Protein AF-A0AAV2SS20-F1 (afdb_monomer_lite)

Organism: Meganyctiphanes norvegica (NCBI:txid48144)

Secondary structure (DSSP, 8-state):
----EESSTT--SHHHHHHHHHHHHHTGGGSEEEE-TT----TTSSS-GGGSPPPGGGEEEEEEEEEEE-TTSEEEEEEEEEEEETTEEEEEEEEEEEETT-SSS--EEEEEEEES-HHHHHHH--S-HHHHHHHHHHHHHTT---STTTHHHHHHH--STT-HHHHHHHHHHHHHHHTHHHHHHHGGGS--

Sequence (192 aa):
YLDFKSYVPGYPDQDALREQLQVPLDYQDNFGKLASPCDTTYSQTDNGLADIPIDINSIDRVYHMNRYEDNNYNINVESCFRQDIGDQKVFCEMIASYNENDEDEFEGDGMIYKTKYPTFFLNNSSSTEEKKEEMRSALTNDGYRVGPEETHEYMEGNTSYGNNVQHLQFLTHNAIYNYKHELNSSMNMLPG

pLDDT: mean 78.8, std 17.94, range [38.19, 97.75]

Foldseek 3Di:
DQQADEPDPQDHDLVSVCVVCVVVLVVVQQEAFAEQLLQPDPPPDPDGPRPDGDDSVQWRYWQDWDWDADPVQKIWIWTWTWGDDPPAIKIKTKIKIFHPPDPPDTPMYIYIYIYSALQCSLLPGPDDPVSSVSSCVVCVVVVDHHDLPVLPVVVPPQPDPVCVVSNCSVVVVSVCSVCVVVVVVCVVVDDD

Radius of gyration: 17.91 Å; chains: 1; bounding box: 43×43×48 Å

Structure (mmCIF, N/CA/C/O backbone):
data_AF-A0AAV2SS20-F1
#
_entry.id   AF-A0AAV2SS20-F1
#
loop_
_atom_site.group_PDB
_atom_site.id
_atom_site.type_symbol
_atom_site.label_atom_id
_atom_site.label_alt_id
_atom_site.label_comp_id
_atom_site.label_asym_id
_atom_site.label_entity_id
_atom_site.label_seq_id
_atom_site.pdbx_PDB_ins_code
_atom_site.Cartn_x
_atom_site.Cartn_y
_atom_site.Cartn_z
_atom_site.occupancy
_atom_site.B_iso_or_equiv
_atom_site.auth_seq_id
_atom_site.auth_comp_id
_atom_site.auth_asym_id
_atom_site.auth_atom_id
_atom_site.pdbx_PDB_model_num
ATOM 1 N N . TYR A 1 1 ? -16.763 12.994 -7.387 1.00 60.69 1 TYR A N 1
ATOM 2 C CA . TYR A 1 1 ? -15.322 13.195 -7.604 1.00 60.69 1 TYR A CA 1
ATOM 3 C C . TYR A 1 1 ? -14.613 12.661 -6.389 1.00 60.69 1 TYR A C 1
ATOM 5 O O . TYR A 1 1 ? -15.001 13.037 -5.289 1.00 60.69 1 TYR A O 1
ATOM 13 N N . LEU A 1 2 ? -13.674 11.741 -6.595 1.00 84.12 2 LEU A N 1
ATOM 14 C CA . LEU A 1 2 ? -12.811 11.269 -5.524 1.00 84.12 2 LEU A CA 1
ATOM 15 C C . LEU A 1 2 ? -11.906 12.431 -5.104 1.00 84.12 2 LEU A C 1
ATOM 17 O O . LEU A 1 2 ? -11.304 13.080 -5.958 1.00 84.12 2 LEU A O 1
ATOM 21 N N . ASP A 1 3 ? -11.863 12.733 -3.813 1.00 92.25 3 ASP A N 1
ATOM 22 C CA . ASP A 1 3 ? -10.899 13.685 -3.267 1.00 92.25 3 ASP A CA 1
ATOM 23 C C . ASP A 1 3 ? -9.552 12.968 -3.183 1.00 92.25 3 ASP A C 1
ATOM 25 O O . ASP A 1 3 ? -9.339 12.218 -2.239 1.00 92.25 3 ASP A O 1
ATOM 29 N N . PHE A 1 4 ? -8.686 13.118 -4.187 1.00 95.62 4 PHE A N 1
ATOM 30 C CA . PHE A 1 4 ? -7.371 12.474 -4.221 1.00 95.62 4 PHE A CA 1
ATOM 31 C C . PHE A 1 4 ? -6.299 13.342 -3.550 1.00 95.62 4 PHE A C 1
ATOM 33 O O . PHE A 1 4 ? -6.226 14.548 -3.791 1.00 95.62 4 PHE A O 1
ATOM 40 N N . LYS A 1 5 ? -5.418 12.728 -2.752 1.00 96.44 5 LYS A N 1
ATOM 41 C CA . LYS A 1 5 ? -4.255 13.402 -2.159 1.00 96.44 5 LYS A CA 1
ATOM 42 C C . LYS A 1 5 ? -3.086 12.441 -1.962 1.00 96.44 5 LYS A C 1
ATOM 44 O O . LYS A 1 5 ? -3.188 11.477 -1.209 1.00 96.44 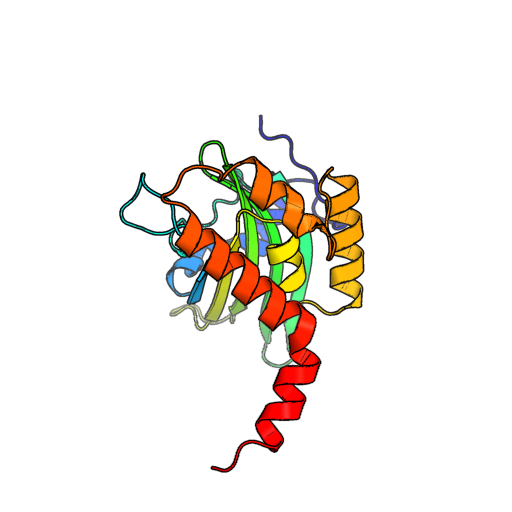5 LYS A O 1
ATOM 49 N N . SER A 1 6 ? -1.938 12.761 -2.546 1.00 96.81 6 SER A N 1
ATOM 50 C CA . SER A 1 6 ? -0.686 12.054 -2.271 1.00 96.81 6 SER A CA 1
ATOM 51 C C . SER A 1 6 ? 0.159 12.787 -1.230 1.00 96.81 6 SER A C 1
ATOM 53 O O . SER A 1 6 ? 0.303 14.010 -1.277 1.00 96.81 6 SER A O 1
ATOM 55 N N . TYR A 1 7 ? 0.748 12.027 -0.309 1.00 96.56 7 TYR A N 1
ATOM 56 C CA . TYR A 1 7 ? 1.809 12.481 0.593 1.00 96.56 7 TYR A CA 1
ATOM 57 C C . TYR A 1 7 ? 3.209 12.161 0.048 1.00 96.56 7 TYR A C 1
ATOM 59 O O . TYR A 1 7 ? 4.207 12.552 0.650 1.00 96.56 7 TYR A O 1
ATOM 67 N N . VAL A 1 8 ? 3.281 11.489 -1.104 1.00 94.94 8 VAL A N 1
ATOM 68 C CA . VAL A 1 8 ? 4.521 11.124 -1.788 1.00 94.94 8 VAL A CA 1
ATOM 69 C C . VAL A 1 8 ? 4.752 12.066 -2.978 1.00 94.94 8 VAL A C 1
ATOM 71 O O . VAL A 1 8 ? 3.874 12.183 -3.844 1.00 94.94 8 VAL A O 1
ATOM 74 N N . PRO A 1 9 ? 5.915 12.739 -3.062 1.00 91.94 9 PRO A N 1
ATOM 75 C CA . PRO A 1 9 ? 6.262 13.567 -4.215 1.00 91.94 9 PRO A CA 1
ATOM 76 C C . PRO A 1 9 ? 6.234 12.773 -5.528 1.00 91.94 9 PRO A C 1
ATOM 78 O O . PRO A 1 9 ? 6.642 11.617 -5.561 1.00 91.94 9 PRO A O 1
ATOM 81 N N . GLY A 1 10 ? 5.790 13.407 -6.617 1.00 91.38 10 GLY A N 1
ATOM 82 C CA . GLY A 1 10 ? 5.755 12.792 -7.954 1.00 91.38 10 GLY A CA 1
ATOM 83 C C . GLY A 1 10 ? 4.436 12.111 -8.333 1.00 91.38 10 GLY A C 1
ATOM 84 O O . GLY A 1 10 ? 4.285 11.724 -9.483 1.00 91.38 10 GLY A O 1
ATO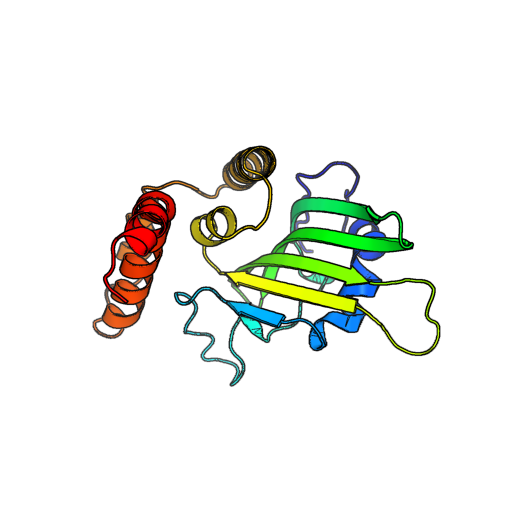M 85 N N . TYR A 1 11 ? 3.463 12.044 -7.418 1.00 93.75 11 TYR A N 1
ATOM 86 C CA . TYR A 1 11 ? 2.157 11.407 -7.644 1.00 93.75 11 TYR A CA 1
ATOM 87 C C . TYR A 1 11 ? 1.003 12.401 -7.437 1.00 93.75 11 TYR A C 1
ATOM 89 O O . TYR A 1 11 ? 0.300 12.320 -6.430 1.00 93.75 11 TYR A O 1
ATOM 97 N N . PRO A 1 12 ? 0.831 13.408 -8.312 1.00 93.62 12 PRO A N 1
ATOM 98 C CA . PRO A 1 12 ? -0.173 14.457 -8.119 1.00 93.62 12 PRO A CA 1
ATOM 99 C C . PRO A 1 12 ? -1.618 13.975 -8.315 1.00 93.62 12 PRO A C 1
ATOM 101 O O . PRO A 1 12 ? -2.537 14.602 -7.789 1.00 93.62 12 PRO A O 1
ATOM 104 N N . ASP A 1 13 ? -1.818 12.879 -9.045 1.00 94.31 13 ASP A N 1
ATOM 105 C CA . ASP A 1 13 ? -3.124 12.355 -9.432 1.00 94.31 13 ASP A CA 1
ATOM 106 C C . ASP A 1 13 ? -3.084 10.832 -9.673 1.00 94.31 13 ASP A C 1
ATOM 108 O O . ASP A 1 13 ? -2.056 10.167 -9.516 1.00 94.31 13 ASP A O 1
ATOM 112 N N . GLN A 1 14 ? -4.244 10.275 -10.029 1.00 92.25 14 GLN A N 1
ATOM 113 C CA . GLN A 1 14 ? -4.422 8.850 -10.308 1.00 92.25 14 GLN A CA 1
ATOM 114 C C . GLN A 1 14 ? -3.760 8.406 -11.616 1.00 92.25 14 GLN A C 1
ATOM 116 O O . GLN A 1 14 ? -3.442 7.226 -11.753 1.00 92.25 14 GLN A O 1
ATOM 121 N N . ASP A 1 15 ? -3.534 9.316 -12.565 1.00 94.12 15 ASP A N 1
ATOM 122 C CA . ASP A 1 15 ? -2.880 8.981 -13.830 1.00 94.12 15 ASP A CA 1
ATOM 123 C C . ASP A 1 15 ? -1.387 8.728 -13.592 1.00 94.12 15 ASP A C 1
ATOM 125 O O . ASP A 1 15 ? -0.871 7.698 -14.024 1.00 94.12 15 ASP A O 1
ATOM 129 N N . ALA A 1 16 ? -0.732 9.568 -12.783 1.00 94.06 16 ALA A N 1
ATOM 130 C CA . ALA A 1 16 ? 0.647 9.346 -12.345 1.00 94.06 16 ALA A CA 1
ATOM 131 C C . ALA A 1 16 ? 0.814 8.042 -11.543 1.00 94.06 16 ALA A C 1
ATOM 133 O O . ALA A 1 16 ? 1.832 7.360 -11.657 1.00 94.06 16 ALA A O 1
ATOM 134 N N . LEU A 1 17 ? -0.188 7.658 -10.741 1.00 93.88 17 LEU A N 1
ATOM 135 C CA . LEU A 1 17 ? -0.186 6.344 -10.090 1.00 93.88 17 LEU A CA 1
ATOM 136 C C . LEU A 1 17 ? -0.321 5.208 -11.096 1.00 93.88 17 LEU A C 1
ATOM 138 O O . LEU A 1 17 ? 0.339 4.181 -10.939 1.00 93.88 17 LEU A O 1
ATOM 142 N N . ARG A 1 18 ? -1.166 5.382 -12.118 1.00 94.19 18 ARG A N 1
ATOM 143 C CA . ARG A 1 18 ? -1.410 4.355 -13.134 1.00 94.19 18 ARG A CA 1
ATOM 144 C C . ARG A 1 18 ? -0.133 4.014 -13.872 1.00 94.19 18 ARG A C 1
ATOM 146 O O . ARG A 1 18 ? 0.174 2.840 -14.016 1.00 94.19 18 ARG A O 1
ATOM 153 N N . GLU A 1 19 ? 0.655 5.016 -14.231 1.00 92.06 19 GLU A N 1
ATOM 154 C CA . GLU A 1 19 ? 1.951 4.806 -14.880 1.00 92.06 19 GLU A CA 1
ATOM 155 C C . GLU A 1 19 ? 2.905 3.916 -14.069 1.00 92.06 19 GLU A C 1
ATOM 157 O O . GLU A 1 19 ? 3.704 3.198 -14.661 1.00 92.06 19 GLU A O 1
ATOM 162 N N . GLN A 1 20 ? 2.824 3.928 -12.733 1.00 90.31 20 GLN A N 1
ATOM 163 C CA . GLN A 1 20 ? 3.719 3.134 -11.881 1.00 90.31 20 GLN A CA 1
ATOM 164 C C . GLN A 1 20 ? 3.129 1.793 -11.440 1.00 90.31 20 GLN A C 1
ATOM 166 O O . GLN A 1 20 ? 3.877 0.844 -11.205 1.00 90.31 20 GLN A O 1
ATOM 171 N N . LEU A 1 21 ? 1.805 1.716 -11.289 1.00 92.50 21 LEU A N 1
ATOM 172 C CA . LEU A 1 21 ? 1.128 0.561 -10.704 1.00 92.50 21 LEU A CA 1
ATOM 173 C C . LEU A 1 21 ? 0.362 -0.298 -11.712 1.00 92.50 21 LEU A C 1
ATOM 175 O O . LEU A 1 21 ? -0.053 -1.385 -11.332 1.00 92.50 21 LEU A O 1
ATOM 179 N N . GLN A 1 22 ? 0.149 0.140 -12.958 1.00 91.94 22 GLN A N 1
ATOM 180 C CA . GLN A 1 22 ? -0.725 -0.594 -13.884 1.00 91.94 22 GLN A CA 1
ATOM 181 C C . GLN A 1 22 ? -0.275 -2.044 -14.071 1.00 91.94 22 GLN A C 1
ATOM 183 O O . GLN A 1 22 ? -1.077 -2.946 -13.868 1.00 91.94 22 GLN A O 1
ATOM 188 N N . VAL A 1 23 ? 1.011 -2.265 -14.358 1.00 89.94 23 VAL A N 1
ATOM 189 C CA . VAL A 1 23 ? 1.555 -3.613 -14.573 1.00 89.94 23 VAL A CA 1
ATOM 190 C C . VAL A 1 23 ? 1.345 -4.518 -13.351 1.00 89.94 23 VAL A C 1
ATOM 192 O O . VAL A 1 23 ? 0.674 -5.535 -13.499 1.00 89.94 23 VAL A O 1
ATOM 195 N N . PRO A 1 24 ? 1.811 -4.191 -12.127 1.00 91.38 24 PRO A N 1
ATOM 196 C CA . PRO A 1 24 ? 1.564 -5.067 -10.981 1.00 91.38 24 PRO A CA 1
ATOM 197 C C . PRO A 1 24 ? 0.070 -5.217 -10.649 1.00 91.38 24 PRO A C 1
ATOM 199 O O . PRO A 1 24 ? -0.339 -6.266 -10.158 1.00 91.38 24 PRO A O 1
ATOM 202 N N . LEU A 1 25 ? -0.768 -4.214 -10.939 1.00 92.69 25 LEU A N 1
ATOM 203 C CA . LEU A 1 25 ? -2.218 -4.316 -10.754 1.00 92.69 25 LEU A CA 1
ATOM 204 C C . LEU A 1 25 ? -2.897 -5.237 -11.774 1.00 92.69 25 LEU A C 1
ATOM 206 O O . LEU A 1 25 ? -3.893 -5.866 -11.418 1.00 92.69 25 LEU A O 1
ATOM 210 N N . ASP A 1 26 ? -2.373 -5.355 -12.994 1.00 90.81 26 ASP A N 1
ATOM 211 C CA . ASP A 1 26 ? -2.882 -6.286 -14.009 1.00 90.81 26 ASP A CA 1
ATOM 212 C C . ASP A 1 26 ? -2.663 -7.752 -13.595 1.00 90.81 26 ASP A C 1
ATOM 214 O O . ASP A 1 26 ? -3.453 -8.624 -13.954 1.00 90.81 26 ASP A O 1
ATOM 218 N N . TYR A 1 27 ? -1.641 -8.013 -12.772 1.00 89.75 27 TYR A N 1
ATOM 219 C CA . TYR A 1 27 ? -1.283 -9.349 -12.280 1.00 89.75 27 TYR A CA 1
ATOM 220 C C . TYR A 1 27 ? -1.598 -9.580 -10.800 1.00 89.75 27 TYR A C 1
ATOM 222 O O . TYR A 1 27 ? -1.226 -10.613 -10.241 1.00 89.75 27 TYR A O 1
ATOM 230 N N . GLN A 1 28 ? -2.333 -8.668 -10.161 1.00 92.00 28 GLN A N 1
ATOM 231 C CA . GLN A 1 28 ? -2.637 -8.733 -8.728 1.00 92.00 28 GLN A CA 1
ATOM 232 C C . GLN A 1 28 ? -3.348 -10.024 -8.291 1.00 92.00 28 GLN A C 1
ATOM 234 O O . GLN A 1 28 ? -3.314 -10.393 -7.116 1.00 92.00 28 GLN A O 1
ATOM 239 N N . ASP A 1 29 ? -4.003 -10.720 -9.222 1.00 90.19 29 ASP A N 1
ATOM 240 C CA . ASP A 1 29 ? -4.657 -11.998 -8.950 1.00 90.19 29 ASP A CA 1
ATOM 241 C C . ASP A 1 29 ? -3.686 -13.146 -8.684 1.00 90.19 29 ASP A C 1
ATOM 243 O O . ASP A 1 29 ? -4.067 -14.109 -8.017 1.00 90.19 29 ASP A O 1
ATOM 247 N N . ASN A 1 30 ? -2.430 -12.999 -9.106 1.00 89.12 30 ASN A N 1
ATOM 248 C CA . ASN A 1 30 ? -1.355 -13.951 -8.851 1.00 89.12 30 ASN A CA 1
ATOM 249 C C . ASN A 1 30 ? -0.644 -13.701 -7.511 1.00 89.12 30 ASN A C 1
ATOM 251 O O . ASN A 1 30 ? 0.150 -14.531 -7.072 1.00 89.12 30 ASN A O 1
ATOM 255 N N . PHE A 1 31 ? -0.907 -12.569 -6.851 1.00 90.69 31 PHE A N 1
ATOM 256 C CA . PHE A 1 31 ? -0.240 -12.208 -5.601 1.00 90.69 31 PHE A CA 1
ATOM 257 C C . PHE A 1 31 ? -0.835 -12.938 -4.397 1.00 90.69 31 PHE A C 1
ATOM 259 O O . PHE A 1 31 ? -2.029 -13.245 -4.339 1.00 90.69 31 PHE A O 1
ATOM 266 N N . GLY A 1 32 ? 0.004 -13.160 -3.382 1.00 90.50 32 GLY A N 1
ATOM 267 C CA . GLY A 1 32 ? -0.469 -13.538 -2.058 1.00 90.50 32 GLY A CA 1
ATOM 268 C C . GLY A 1 32 ? -1.375 -12.440 -1.499 1.00 90.50 32 GLY A C 1
ATOM 269 O O . GLY A 1 32 ? -1.057 -11.257 -1.595 1.00 90.50 32 GLY A O 1
ATOM 270 N N . LYS A 1 33 ? -2.517 -12.819 -0.924 1.00 90.69 33 LYS A N 1
ATOM 271 C CA . LYS A 1 33 ? -3.512 -11.876 -0.400 1.00 90.69 33 LYS A CA 1
ATOM 272 C C . LYS A 1 33 ? -3.726 -12.129 1.083 1.00 90.69 33 LYS A C 1
ATOM 274 O O . LYS A 1 33 ? -4.053 -13.239 1.501 1.00 90.69 33 LYS A O 1
ATOM 279 N N . LEU A 1 34 ? -3.536 -11.088 1.884 1.00 87.19 34 LEU A N 1
ATOM 280 C CA . LEU A 1 34 ? -3.718 -11.109 3.328 1.00 87.19 34 LEU A CA 1
ATOM 281 C C . LEU A 1 34 ? -4.619 -9.953 3.755 1.00 87.19 34 LEU A C 1
ATOM 283 O O . LEU A 1 34 ? -4.581 -8.854 3.203 1.00 87.19 34 LEU A O 1
ATOM 287 N N . ALA A 1 35 ? -5.411 -10.192 4.793 1.00 85.06 35 ALA A N 1
ATOM 288 C CA . ALA A 1 35 ? -6.122 -9.141 5.500 1.00 85.06 35 ALA A CA 1
ATOM 289 C C . ALA A 1 35 ? -5.790 -9.201 6.986 1.00 85.06 35 ALA A C 1
ATOM 291 O O . ALA A 1 35 ? -5.399 -10.253 7.503 1.00 85.06 35 ALA A O 1
ATOM 292 N N . SER A 1 36 ? -5.969 -8.079 7.682 1.00 74.31 36 SER A N 1
ATOM 293 C CA . SER A 1 36 ? -5.887 -8.083 9.139 1.00 74.31 36 SER A CA 1
ATOM 294 C C . SER A 1 36 ? -6.849 -9.135 9.706 1.00 74.31 36 SER A C 1
ATOM 296 O O . SER A 1 36 ? -8.014 -9.193 9.308 1.00 74.31 36 SER A O 1
ATOM 298 N N . PRO A 1 37 ? -6.429 -9.931 10.699 1.00 64.12 37 PRO A N 1
ATOM 299 C CA . PRO A 1 37 ? -7.303 -10.896 11.365 1.00 64.12 37 PRO A CA 1
ATOM 300 C C . PRO A 1 37 ? -8.427 -10.224 12.162 1.00 64.12 37 PRO A C 1
ATOM 302 O O . PRO A 1 37 ? -9.317 -10.905 12.662 1.00 64.12 37 PRO A O 1
ATOM 305 N N . CYS A 1 38 ? -8.400 -8.895 12.286 1.00 64.06 38 CYS A N 1
ATOM 306 C CA . CYS A 1 38 ? -9.488 -8.110 12.859 1.00 64.06 38 CYS A CA 1
ATOM 307 C C . CYS A 1 38 ? -10.584 -7.793 11.825 1.00 64.06 38 CYS A C 1
ATOM 309 O O . CYS A 1 38 ? -11.701 -7.459 12.210 1.00 64.06 38 CYS A O 1
ATOM 311 N N . ASP A 1 39 ? -10.298 -7.945 10.527 1.00 68.06 39 ASP A N 1
ATOM 312 C CA . ASP A 1 39 ? -11.199 -7.666 9.405 1.00 68.06 39 ASP A CA 1
ATOM 313 C C . ASP A 1 39 ? -11.990 -8.915 8.974 1.00 68.06 39 ASP A C 1
ATOM 315 O O . ASP A 1 39 ? -12.066 -9.273 7.801 1.00 68.06 39 ASP A O 1
ATOM 319 N N . THR A 1 40 ? -12.617 -9.594 9.940 1.00 55.06 40 THR A N 1
ATOM 320 C CA . THR A 1 40 ? -13.350 -10.861 9.717 1.00 55.06 40 THR A CA 1
ATOM 321 C C . THR A 1 40 ? -14.763 -10.685 9.149 1.00 55.06 40 THR A C 1
ATOM 323 O O . THR A 1 40 ? -15.467 -11.667 8.926 1.00 55.06 40 THR A O 1
ATOM 326 N N . THR A 1 41 ? -15.200 -9.451 8.894 1.00 52.09 41 THR A N 1
ATOM 327 C CA . THR A 1 41 ? -16.552 -9.131 8.416 1.00 52.09 41 THR A CA 1
ATOM 328 C C . THR A 1 41 ? -16.509 -8.262 7.159 1.00 52.09 41 THR A C 1
ATOM 330 O O . THR A 1 41 ? -16.703 -7.045 7.189 1.00 52.09 41 THR A O 1
ATOM 333 N N . TYR A 1 42 ? -16.296 -8.908 6.016 1.00 48.03 42 TYR A N 1
ATOM 334 C CA . TYR A 1 42 ? -16.968 -8.509 4.781 1.00 48.03 42 TYR A CA 1
ATOM 335 C C . TYR A 1 42 ? -18.148 -9.467 4.605 1.00 48.03 42 TYR A C 1
ATOM 337 O O . TYR A 1 42 ? -18.018 -10.546 4.054 1.00 48.03 42 TYR A O 1
ATOM 345 N N . SER A 1 43 ? -19.301 -9.124 5.184 1.00 45.12 43 SER A N 1
ATOM 346 C CA . SER A 1 43 ? -20.503 -9.972 5.165 1.00 45.12 43 SER A CA 1
ATOM 347 C C . SER A 1 43 ? -21.349 -9.813 3.894 1.00 45.12 43 SER A C 1
ATOM 349 O O . SER A 1 43 ? -22.466 -10.322 3.843 1.00 45.12 43 SER A O 1
ATOM 351 N N . GLN A 1 44 ? -20.860 -9.076 2.890 1.00 39.38 44 GLN A N 1
ATOM 352 C CA . GLN A 1 44 ? -21.602 -8.781 1.656 1.00 39.38 44 GLN A CA 1
ATOM 353 C C . GLN A 1 44 ? -21.045 -9.482 0.410 1.00 39.38 44 GLN A C 1
ATOM 355 O O . GLN A 1 44 ? -21.692 -9.460 -0.633 1.00 39.38 44 GLN A O 1
ATOM 360 N N . THR A 1 45 ? -19.899 -10.153 0.521 1.00 43.81 45 THR A N 1
ATOM 361 C CA . THR A 1 45 ? -19.317 -10.997 -0.525 1.00 43.81 45 THR A CA 1
ATOM 362 C C . THR A 1 45 ? -18.769 -12.253 0.138 1.00 43.81 45 THR A C 1
ATOM 364 O O . THR A 1 45 ? -18.148 -12.150 1.189 1.00 43.81 45 THR A O 1
ATOM 367 N N . ASP A 1 46 ? -18.959 -13.431 -0.462 1.00 46.66 46 ASP A N 1
ATOM 368 C CA . ASP A 1 46 ? -18.362 -14.694 0.024 1.00 46.66 46 ASP A CA 1
ATOM 369 C C . ASP A 1 46 ? -16.814 -14.658 0.056 1.00 46.66 46 ASP A C 1
ATOM 371 O O . ASP A 1 46 ? -16.171 -15.541 0.620 1.00 46.66 46 ASP A O 1
ATOM 375 N N . ASN A 1 47 ? -16.227 -13.600 -0.508 1.00 55.34 47 ASN A N 1
ATOM 376 C CA . ASN A 1 47 ? -14.807 -13.287 -0.539 1.00 55.34 47 ASN A CA 1
ATOM 377 C C . ASN A 1 47 ? -14.463 -12.285 0.579 1.00 55.34 47 ASN A C 1
ATOM 379 O O . ASN A 1 47 ? -15.133 -11.256 0.726 1.00 55.34 47 ASN A O 1
ATOM 383 N N . GLY A 1 48 ? -13.425 -12.580 1.368 1.00 71.94 48 GLY A N 1
ATOM 384 C CA . GLY A 1 48 ? -12.962 -11.702 2.447 1.00 71.94 48 GLY A CA 1
ATOM 385 C C . GLY A 1 48 ? -12.322 -10.411 1.920 1.00 71.94 48 GLY A C 1
ATOM 386 O O . GLY A 1 48 ? -12.051 -10.282 0.730 1.00 71.94 48 GLY A O 1
ATOM 387 N N . LEU A 1 49 ? -12.023 -9.453 2.811 1.00 84.50 49 LEU A N 1
ATOM 388 C CA . LEU A 1 49 ? -11.380 -8.173 2.447 1.00 84.50 49 LEU A CA 1
ATOM 389 C C . LEU A 1 49 ? -10.111 -8.361 1.593 1.00 84.50 49 LEU A C 1
ATOM 391 O O . LEU A 1 49 ? -9.843 -7.548 0.712 1.00 84.50 49 LEU A O 1
ATOM 395 N N . ALA A 1 50 ? -9.350 -9.426 1.862 1.00 85.44 50 ALA A N 1
ATOM 396 C CA . ALA A 1 50 ? -8.115 -9.770 1.160 1.00 85.44 50 ALA A CA 1
ATOM 397 C C . ALA A 1 50 ? -8.318 -9.978 -0.352 1.00 85.44 50 ALA A C 1
ATOM 399 O O . ALA A 1 50 ? -7.445 -9.625 -1.139 1.00 85.44 50 ALA A O 1
ATOM 400 N N . ASP A 1 51 ? -9.473 -10.513 -0.750 1.00 87.19 51 ASP A N 1
ATOM 401 C CA . ASP A 1 51 ? -9.752 -10.963 -2.118 1.00 87.19 51 ASP A CA 1
ATOM 402 C C . ASP A 1 51 ? -10.380 -9.885 -3.003 1.00 87.19 51 ASP A C 1
ATOM 404 O O . ASP A 1 51 ? -10.487 -10.058 -4.216 1.00 87.19 51 ASP A O 1
ATOM 408 N N . ILE A 1 52 ? -10.816 -8.770 -2.414 1.00 90.25 52 ILE A N 1
ATOM 409 C CA . ILE A 1 52 ? -11.317 -7.635 -3.188 1.00 90.25 52 ILE A CA 1
ATOM 410 C C . ILE A 1 52 ? -10.129 -7.074 -3.979 1.00 90.25 52 ILE A C 1
ATOM 412 O O . ILE A 1 52 ? -9.104 -6.806 -3.356 1.00 90.25 52 ILE A O 1
ATOM 416 N N . PRO A 1 53 ? -10.207 -6.873 -5.304 1.00 93.12 53 PRO A N 1
ATOM 417 C CA . PRO A 1 53 ? -9.094 -6.318 -6.070 1.00 93.12 53 PRO A CA 1
ATOM 418 C C . PRO A 1 53 ? -8.815 -4.862 -5.673 1.00 93.12 53 PRO A C 1
ATOM 420 O O . PRO A 1 53 ? -9.665 -4.163 -5.124 1.00 93.12 53 PRO A O 1
ATOM 423 N N . ILE A 1 54 ? -7.587 -4.405 -5.889 1.00 95.38 54 ILE A N 1
ATOM 424 C CA . ILE A 1 54 ? -7.237 -2.988 -5.862 1.00 95.38 54 ILE A CA 1
ATOM 425 C C . ILE A 1 54 ? -7.740 -2.357 -7.162 1.00 95.38 54 ILE A C 1
ATOM 427 O O . ILE A 1 54 ? -7.312 -2.748 -8.249 1.00 95.38 54 ILE A O 1
ATOM 431 N N . ASP A 1 55 ? -8.613 -1.361 -7.035 1.00 95.00 55 ASP A N 1
ATOM 432 C CA . ASP A 1 55 ? -9.004 -0.484 -8.138 1.00 95.00 55 ASP A CA 1
ATOM 433 C C . ASP A 1 55 ? -8.260 0.844 -8.005 1.00 95.00 55 ASP A C 1
ATOM 435 O O . ASP A 1 55 ? -8.433 1.583 -7.039 1.00 95.00 55 ASP A O 1
ATOM 439 N N . ILE A 1 56 ? -7.434 1.180 -8.993 1.00 95.56 56 ILE A N 1
ATOM 440 C CA . ILE A 1 56 ? -6.669 2.428 -8.966 1.00 95.56 56 ILE A CA 1
ATOM 441 C C . ILE A 1 56 ? -7.566 3.670 -8.903 1.00 95.56 56 ILE A C 1
ATOM 443 O O . ILE A 1 56 ? -7.191 4.690 -8.325 1.00 95.56 56 ILE A O 1
ATOM 447 N N . ASN A 1 57 ? -8.777 3.582 -9.458 1.00 94.88 57 ASN A N 1
ATOM 448 C CA . ASN A 1 57 ? -9.720 4.693 -9.482 1.00 94.88 57 ASN A CA 1
ATOM 449 C C . ASN A 1 57 ? -10.403 4.908 -8.130 1.00 94.88 57 ASN A C 1
ATOM 451 O O . ASN A 1 57 ? -11.003 5.965 -7.931 1.00 94.88 57 ASN A O 1
ATOM 455 N N . SER A 1 58 ? -10.315 3.941 -7.211 1.00 95.94 58 SER A N 1
ATOM 456 C CA . SER A 1 58 ? -10.799 4.078 -5.838 1.00 95.94 58 SER A CA 1
ATOM 457 C C . SER A 1 58 ? -9.702 4.502 -4.861 1.00 95.94 58 SER A C 1
ATOM 459 O O . SER A 1 58 ? -10.016 4.828 -3.716 1.00 95.94 58 SER A O 1
ATOM 461 N N . ILE A 1 59 ? -8.434 4.554 -5.292 1.00 97.25 59 ILE A N 1
ATOM 462 C CA . ILE A 1 59 ? -7.324 5.050 -4.472 1.00 97.25 59 ILE A CA 1
ATOM 463 C C . ILE A 1 59 ? -7.471 6.556 -4.280 1.00 97.25 59 ILE A C 1
ATOM 465 O O . ILE A 1 59 ? -7.397 7.322 -5.242 1.00 97.25 59 ILE A O 1
ATOM 469 N N . ASP A 1 60 ? -7.638 6.978 -3.028 1.00 96.69 60 ASP A N 1
ATOM 470 C CA . ASP A 1 60 ? -7.842 8.377 -2.654 1.00 96.69 60 ASP A CA 1
ATOM 471 C C . ASP A 1 60 ? -6.658 8.973 -1.879 1.00 96.69 60 ASP A C 1
ATOM 473 O O . ASP A 1 60 ? -6.500 10.198 -1.841 1.00 96.69 60 ASP A O 1
ATOM 477 N N . ARG A 1 61 ? -5.795 8.139 -1.287 1.00 97.69 61 ARG A N 1
ATOM 478 C CA . ARG A 1 61 ? -4.572 8.575 -0.600 1.00 97.69 61 ARG A CA 1
ATOM 479 C C . ARG A 1 61 ? -3.386 7.702 -0.933 1.00 97.69 61 ARG A C 1
ATOM 481 O O . ARG A 1 61 ? -3.521 6.489 -1.007 1.00 97.69 61 ARG A O 1
ATOM 488 N N . VAL A 1 62 ? -2.208 8.311 -1.007 1.00 97.75 62 VAL A N 1
ATOM 489 C CA . VAL A 1 62 ? -0.926 7.603 -1.145 1.00 97.75 62 VAL A CA 1
ATOM 490 C C . VAL A 1 62 ? -0.007 8.044 -0.019 1.00 97.75 62 VAL A C 1
ATOM 492 O O . VAL A 1 62 ? 0.251 9.239 0.130 1.00 97.75 62 VAL A O 1
ATOM 495 N N . TYR A 1 63 ? 0.467 7.092 0.778 1.00 97.50 63 TYR A N 1
ATOM 496 C CA . TYR A 1 63 ? 1.316 7.344 1.945 1.00 97.50 63 TYR A CA 1
ATOM 497 C C . TYR A 1 63 ? 2.773 6.962 1.696 1.00 97.50 63 TYR A C 1
ATOM 499 O O . TYR A 1 63 ? 3.666 7.600 2.244 1.00 97.50 63 TYR A O 1
ATOM 507 N N . HIS A 1 64 ? 3.013 5.948 0.865 1.00 96.50 64 HIS A N 1
ATOM 508 C CA . HIS A 1 64 ? 4.349 5.520 0.477 1.00 96.50 64 HIS A CA 1
ATOM 509 C C . HIS A 1 64 ? 4.337 4.956 -0.943 1.00 96.50 64 HIS A C 1
ATOM 511 O O . HIS A 1 64 ? 3.375 4.307 -1.355 1.00 96.50 64 HIS A O 1
ATOM 517 N N . MET A 1 65 ? 5.409 5.227 -1.680 1.00 95.75 65 MET A N 1
ATOM 518 C CA . MET A 1 65 ? 5.679 4.634 -2.978 1.00 95.75 65 MET A CA 1
ATOM 519 C C . MET A 1 65 ? 7.186 4.545 -3.155 1.00 95.75 65 MET A C 1
ATOM 521 O O . MET A 1 65 ? 7.890 5.551 -3.035 1.00 95.75 65 MET A O 1
ATOM 525 N N . ASN A 1 66 ? 7.663 3.355 -3.469 1.00 93.62 66 ASN A N 1
ATOM 526 C CA . ASN A 1 66 ? 9.040 3.091 -3.812 1.00 93.62 66 ASN A CA 1
ATOM 527 C C . ASN A 1 66 ? 9.054 2.138 -5.007 1.00 93.62 66 ASN A C 1
ATOM 529 O O . ASN A 1 66 ? 8.564 1.017 -4.917 1.00 93.62 66 ASN A O 1
ATOM 533 N N . ARG A 1 67 ? 9.601 2.601 -6.132 1.00 91.81 67 ARG A N 1
ATOM 534 C CA . ARG A 1 67 ? 9.812 1.789 -7.330 1.00 91.81 67 ARG A CA 1
ATOM 535 C C . ARG A 1 67 ? 11.285 1.840 -7.679 1.00 91.81 67 ARG A C 1
ATOM 537 O O . ARG A 1 67 ? 11.838 2.928 -7.837 1.00 91.81 67 ARG A O 1
ATOM 544 N N . TYR A 1 68 ? 11.901 0.680 -7.827 1.00 91.44 68 TYR A N 1
ATOM 545 C CA . TYR A 1 68 ? 13.285 0.582 -8.263 1.00 91.44 68 TYR A CA 1
ATOM 546 C C . TYR A 1 68 ? 13.499 -0.678 -9.093 1.00 91.44 68 TYR A C 1
ATOM 548 O O . TYR A 1 68 ? 12.809 -1.679 -8.927 1.00 91.44 68 TYR A O 1
ATOM 556 N N . GLU A 1 69 ? 14.468 -0.605 -9.993 1.00 91.69 69 GLU A N 1
ATOM 557 C CA . GLU A 1 69 ? 14.946 -1.746 -10.762 1.00 91.69 69 GLU A CA 1
ATOM 558 C C . GLU A 1 69 ? 16.176 -2.324 -10.055 1.00 91.69 69 GLU A C 1
ATOM 560 O O . GLU A 1 69 ? 17.049 -1.570 -9.608 1.00 91.69 69 GLU A O 1
ATOM 565 N N . ASP A 1 70 ? 16.223 -3.643 -9.891 1.00 87.81 70 ASP A N 1
ATOM 566 C CA . ASP A 1 70 ? 17.379 -4.329 -9.324 1.00 87.81 70 ASP A CA 1
ATOM 567 C C . ASP A 1 70 ? 18.434 -4.670 -10.395 1.00 87.81 70 ASP A C 1
ATOM 569 O O . ASP A 1 70 ? 18.285 -4.402 -11.585 1.00 87.81 70 ASP A O 1
ATOM 573 N N . ASN A 1 71 ? 19.546 -5.275 -9.972 1.00 84.56 71 ASN A N 1
ATOM 574 C CA . ASN A 1 71 ? 20.642 -5.627 -10.884 1.00 84.56 71 ASN A CA 1
ATOM 575 C C . ASN A 1 71 ? 20.300 -6.765 -11.868 1.00 84.56 71 ASN A C 1
ATOM 577 O O . ASN A 1 71 ? 21.109 -7.051 -12.750 1.00 84.56 71 ASN A O 1
ATOM 581 N N . ASN A 1 72 ? 19.159 -7.434 -11.691 1.00 82.62 72 ASN A N 1
ATOM 582 C CA . ASN A 1 72 ? 18.656 -8.497 -12.555 1.00 82.62 72 ASN A CA 1
ATOM 583 C C . ASN A 1 72 ? 17.538 -7.998 -13.481 1.00 82.62 72 ASN A C 1
ATOM 585 O O . ASN A 1 72 ? 16.880 -8.825 -14.104 1.00 82.62 72 ASN A O 1
ATOM 589 N N . TYR A 1 73 ? 17.343 -6.678 -13.588 1.00 83.12 73 TYR A N 1
ATOM 590 C CA . TYR A 1 73 ? 16.272 -6.052 -14.366 1.00 83.12 73 TYR A CA 1
ATOM 591 C C . TYR A 1 73 ? 14.862 -6.340 -13.825 1.00 83.12 73 TYR A C 1
ATOM 593 O O . TYR A 1 73 ? 13.876 -6.112 -14.526 1.00 83.12 73 TYR A O 1
ATOM 601 N N . ASN A 1 74 ? 14.745 -6.794 -12.570 1.00 88.56 74 ASN A N 1
ATOM 602 C CA . ASN A 1 74 ? 13.449 -6.911 -11.916 1.00 88.56 74 ASN A CA 1
ATOM 603 C C . ASN A 1 74 ? 13.031 -5.556 -11.367 1.00 88.56 74 ASN A C 1
ATOM 605 O O . ASN A 1 74 ? 13.769 -4.885 -10.637 1.00 88.56 74 ASN A O 1
ATOM 609 N N . ILE A 1 75 ? 11.799 -5.183 -11.662 1.00 90.56 75 ILE A N 1
ATOM 610 C CA . ILE A 1 75 ? 11.153 -4.015 -11.101 1.00 90.56 75 ILE A CA 1
ATOM 611 C C . ILE A 1 75 ? 10.480 -4.417 -9.806 1.00 90.56 75 ILE A C 1
ATOM 613 O O . ILE A 1 75 ? 9.614 -5.284 -9.763 1.00 90.56 75 ILE A O 1
ATOM 617 N N . ASN A 1 76 ? 10.875 -3.727 -8.749 1.00 92.88 76 ASN A N 1
ATOM 618 C CA . ASN A 1 76 ? 10.332 -3.883 -7.420 1.00 92.88 76 ASN A CA 1
ATOM 619 C C . ASN A 1 76 ? 9.486 -2.655 -7.100 1.00 92.88 76 ASN A C 1
ATOM 621 O O . ASN A 1 76 ? 9.945 -1.517 -7.233 1.00 92.88 76 ASN A O 1
ATOM 625 N N . VAL A 1 77 ? 8.248 -2.894 -6.681 1.00 94.00 77 VAL A N 1
ATOM 626 C CA . VAL A 1 77 ? 7.282 -1.873 -6.286 1.00 94.00 77 VAL A CA 1
ATOM 627 C C . VAL A 1 77 ? 6.841 -2.157 -4.861 1.00 94.00 77 VAL A C 1
ATOM 629 O O . VAL A 1 77 ? 6.310 -3.223 -4.572 1.00 94.00 77 VAL A O 1
ATOM 632 N N . GLU A 1 78 ? 7.017 -1.180 -3.985 1.00 95.44 78 GLU A N 1
ATOM 633 C CA . GLU A 1 78 ? 6.452 -1.149 -2.642 1.00 95.44 78 GLU A CA 1
ATOM 634 C C . GLU A 1 78 ? 5.551 0.081 -2.543 1.00 95.44 78 GLU A C 1
ATOM 636 O O . GLU A 1 78 ? 5.977 1.213 -2.786 1.00 95.44 78 GLU A O 1
ATOM 641 N N . SER A 1 79 ? 4.278 -0.131 -2.230 1.00 96.44 79 SER A N 1
ATOM 642 C CA . SER A 1 79 ? 3.277 0.931 -2.255 1.00 96.44 79 SER A CA 1
ATOM 643 C C . SER A 1 79 ? 2.300 0.802 -1.097 1.00 96.44 79 SER A C 1
ATOM 645 O O . SER A 1 79 ? 1.779 -0.275 -0.825 1.00 96.44 79 SER A O 1
ATOM 647 N N . CYS A 1 80 ? 2.036 1.923 -0.428 1.00 97.62 80 CYS A N 1
ATOM 648 C CA . CYS A 1 80 ? 1.132 2.007 0.714 1.00 97.62 80 CYS A CA 1
ATOM 649 C C . CYS A 1 80 ? 0.114 3.119 0.449 1.00 97.62 80 CYS A C 1
ATOM 651 O O . CYS A 1 80 ? 0.471 4.299 0.371 1.00 97.62 80 CYS A O 1
ATOM 653 N N . PHE A 1 81 ? -1.159 2.763 0.320 1.00 97.69 81 PHE A N 1
ATOM 654 C CA . PHE A 1 81 ? -2.223 3.685 -0.080 1.00 97.69 81 PHE A CA 1
ATOM 655 C C . PHE A 1 81 ? -3.554 3.366 0.610 1.00 97.69 81 PHE A C 1
ATOM 657 O O . PHE A 1 81 ? -3.716 2.325 1.246 1.00 97.69 81 PHE A O 1
ATOM 664 N N . ARG A 1 82 ? -4.515 4.285 0.502 1.00 97.06 82 ARG A N 1
ATOM 665 C CA . ARG A 1 82 ? -5.904 4.094 0.931 1.00 97.06 82 ARG A CA 1
ATOM 666 C C . ARG A 1 82 ? -6.799 4.053 -0.291 1.00 97.06 82 ARG A C 1
ATOM 668 O O . ARG A 1 82 ? -6.624 4.857 -1.205 1.00 97.06 82 ARG A O 1
ATOM 675 N N . GLN A 1 83 ? -7.752 3.135 -0.279 1.00 95.88 83 GLN A N 1
ATOM 676 C CA . GLN A 1 83 ? -8.773 3.035 -1.306 1.00 95.88 83 GLN A CA 1
ATOM 677 C C . GLN A 1 83 ? -10.175 2.954 -0.707 1.00 95.88 83 GLN A C 1
ATOM 679 O O . GLN A 1 83 ? -10.358 2.514 0.435 1.00 95.88 83 GLN A O 1
ATOM 684 N N . ASP A 1 84 ? -11.153 3.333 -1.517 1.00 93.88 84 ASP A N 1
ATOM 685 C CA . ASP A 1 84 ? -12.570 3.240 -1.194 1.00 93.88 84 ASP A CA 1
ATOM 686 C C . ASP A 1 84 ? -13.123 1.889 -1.637 1.00 93.88 84 ASP A C 1
ATOM 688 O O . ASP A 1 84 ? -13.102 1.544 -2.817 1.00 93.88 84 ASP A O 1
ATOM 692 N N . ILE A 1 85 ? -13.642 1.119 -0.680 1.00 90.62 85 ILE A N 1
ATOM 693 C CA . ILE A 1 85 ? -14.352 -0.132 -0.949 1.00 90.62 85 ILE A CA 1
ATOM 694 C C . ILE A 1 85 ? -15.755 -0.007 -0.357 1.00 90.62 85 ILE A C 1
ATOM 696 O O . ILE A 1 85 ? -15.954 -0.105 0.857 1.00 90.62 85 ILE A O 1
ATOM 700 N N . GLY A 1 86 ? -16.731 0.267 -1.226 1.00 86.00 86 GLY A N 1
ATOM 701 C CA . GLY A 1 86 ? -18.074 0.662 -0.801 1.00 86.00 86 GLY A CA 1
ATOM 702 C C . GLY A 1 86 ? -18.020 1.938 0.042 1.00 86.00 86 GLY A C 1
ATOM 703 O O . GLY A 1 86 ? -17.435 2.932 -0.375 1.00 86.00 86 GLY A O 1
ATOM 704 N N . ASP A 1 87 ? -18.585 1.888 1.248 1.00 84.00 87 ASP A N 1
ATOM 705 C CA . ASP A 1 87 ? -18.576 3.009 2.199 1.00 84.00 87 ASP A CA 1
ATOM 706 C C . ASP A 1 87 ? -17.361 2.993 3.148 1.00 84.00 87 ASP A C 1
ATOM 708 O O . ASP A 1 87 ? -17.307 3.754 4.117 1.00 84.00 87 ASP A O 1
ATOM 712 N N . GLN A 1 88 ? -16.397 2.092 2.930 1.00 87.38 88 GLN A N 1
ATOM 713 C CA . GLN A 1 88 ? -15.278 1.873 3.843 1.00 87.38 88 GLN A CA 1
ATOM 714 C C . GLN A 1 88 ? -13.955 2.335 3.245 1.00 87.38 88 GLN A C 1
ATOM 716 O O . GLN A 1 88 ? -13.643 2.069 2.087 1.00 87.38 88 GLN A O 1
ATOM 721 N N . LYS A 1 89 ? -13.147 2.975 4.092 1.00 91.69 89 LYS A N 1
ATOM 722 C CA . LYS A 1 89 ? -11.752 3.290 3.799 1.00 91.69 89 LYS A CA 1
ATOM 723 C C . LYS A 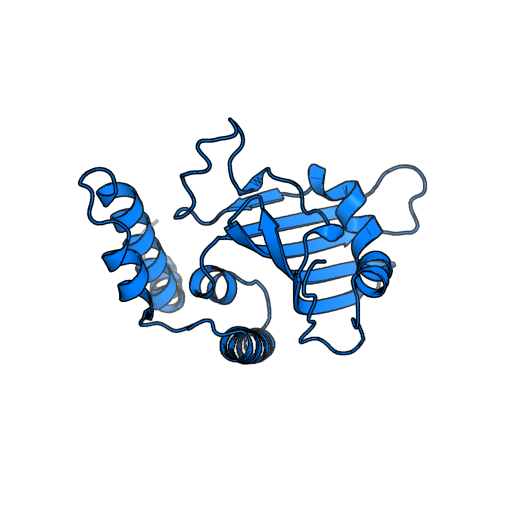1 89 ? -10.883 2.086 4.140 1.00 91.69 89 LYS A C 1
ATOM 725 O O . LYS A 1 89 ? -10.915 1.606 5.273 1.00 91.69 89 LYS A O 1
ATOM 730 N N . VAL A 1 90 ? -10.115 1.608 3.168 1.00 93.69 90 VAL A N 1
ATOM 731 C CA . VAL A 1 90 ? -9.253 0.433 3.315 1.00 93.69 90 VAL A CA 1
ATOM 732 C C . VAL A 1 90 ? -7.821 0.817 2.994 1.00 93.69 90 VAL A C 1
ATOM 734 O O . VAL A 1 90 ? -7.523 1.317 1.912 1.00 93.69 90 VAL A O 1
ATOM 737 N N . PHE A 1 91 ? -6.929 0.553 3.937 1.00 95.75 91 PHE A N 1
ATOM 738 C CA . PHE A 1 91 ? -5.497 0.729 3.773 1.00 95.75 91 PHE A CA 1
ATOM 739 C C . PHE A 1 91 ? -4.903 -0.524 3.148 1.00 95.75 91 PHE A C 1
ATOM 741 O O . PHE A 1 91 ? -5.215 -1.640 3.568 1.00 95.75 91 PHE A O 1
ATOM 748 N N . CYS A 1 92 ? -4.071 -0.327 2.135 1.00 96.81 92 CYS A N 1
ATOM 749 C CA . CYS A 1 92 ? -3.473 -1.387 1.346 1.00 96.81 92 CYS A CA 1
ATOM 750 C C . CYS A 1 92 ? -1.968 -1.175 1.269 1.00 96.81 92 CYS A C 1
ATOM 752 O O . CYS A 1 92 ? -1.511 -0.080 0.940 1.00 96.81 92 CYS A O 1
ATOM 754 N N . GLU A 1 93 ? -1.219 -2.228 1.565 1.00 96.81 93 GLU A N 1
ATOM 755 C CA . GLU A 1 93 ? 0.180 -2.354 1.185 1.00 96.81 93 GLU A CA 1
ATOM 756 C C . GLU A 1 93 ? 0.250 -3.353 0.033 1.00 96.81 93 GLU A C 1
ATOM 758 O O . GLU A 1 93 ? -0.338 -4.434 0.112 1.00 96.81 93 GLU A O 1
ATOM 763 N N . MET A 1 94 ? 0.936 -2.982 -1.039 1.00 96.19 94 MET A N 1
ATOM 764 C CA . MET A 1 94 ? 1.249 -3.871 -2.145 1.00 96.19 94 MET A CA 1
ATOM 765 C C . MET A 1 94 ? 2.754 -3.868 -2.361 1.00 96.19 94 MET A C 1
ATOM 767 O O . MET A 1 94 ? 3.355 -2.813 -2.580 1.00 96.19 94 MET A O 1
ATOM 771 N N . ILE A 1 95 ? 3.320 -5.068 -2.324 1.00 95.38 95 ILE A N 1
ATOM 772 C CA . ILE A 1 95 ? 4.702 -5.363 -2.678 1.00 95.38 95 ILE A CA 1
ATOM 773 C C . ILE A 1 95 ? 4.644 -6.246 -3.916 1.00 95.38 95 ILE A C 1
ATOM 775 O O . ILE A 1 95 ? 3.944 -7.257 -3.901 1.00 95.38 95 ILE A O 1
ATOM 779 N N . ALA A 1 96 ? 5.352 -5.873 -4.971 1.00 93.94 96 ALA A N 1
ATOM 780 C CA . ALA A 1 96 ? 5.435 -6.648 -6.199 1.00 9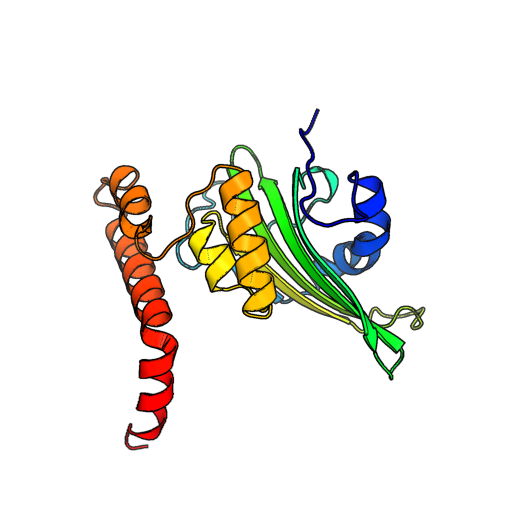3.94 96 ALA A CA 1
ATOM 781 C C . ALA A 1 96 ? 6.871 -6.649 -6.723 1.00 93.94 96 ALA A C 1
ATOM 783 O O . ALA A 1 96 ? 7.542 -5.616 -6.675 1.00 93.94 96 ALA A O 1
ATOM 784 N N . SER A 1 97 ? 7.316 -7.784 -7.250 1.00 92.12 97 SER A N 1
ATOM 785 C CA . SER A 1 97 ? 8.554 -7.921 -8.016 1.00 92.12 97 SER A CA 1
ATOM 786 C C . SER A 1 97 ? 8.219 -8.563 -9.354 1.00 92.12 97 SER A C 1
ATOM 788 O O . SER A 1 97 ? 7.513 -9.567 -9.377 1.00 92.12 97 SER A O 1
ATOM 790 N N . TYR A 1 98 ? 8.656 -7.977 -10.467 1.00 88.00 98 TYR A N 1
ATOM 791 C CA . TYR A 1 98 ? 8.375 -8.511 -11.803 1.00 88.00 98 TYR A CA 1
ATOM 792 C C . TYR A 1 98 ? 9.432 -8.113 -12.831 1.00 88.00 98 TYR A C 1
ATOM 794 O O . TYR A 1 98 ? 10.064 -7.064 -12.706 1.00 88.00 98 TYR A O 1
ATOM 802 N N . ASN A 1 99 ? 9.590 -8.923 -13.875 1.00 84.50 99 ASN A N 1
ATOM 803 C CA . ASN A 1 99 ? 10.441 -8.615 -15.025 1.00 84.50 99 ASN A CA 1
ATOM 804 C C . ASN A 1 99 ? 9.595 -8.050 -16.183 1.00 84.50 99 ASN A C 1
ATOM 806 O O . ASN A 1 99 ? 8.687 -8.718 -16.668 1.00 84.50 99 ASN A O 1
ATOM 810 N N . GLU A 1 100 ? 9.881 -6.826 -16.647 1.00 69.31 100 GLU A N 1
ATOM 811 C CA . GLU A 1 100 ? 9.177 -6.213 -17.797 1.00 69.31 100 GLU A CA 1
ATOM 812 C C . GLU A 1 100 ? 9.565 -6.836 -19.153 1.00 69.31 100 GLU A C 1
ATOM 814 O O . GLU A 1 100 ? 8.891 -6.578 -20.149 1.00 69.31 100 GLU A O 1
ATOM 819 N N . ASN A 1 101 ? 10.641 -7.630 -19.217 1.00 68.00 101 ASN A N 1
ATOM 820 C CA . ASN A 1 101 ? 11.208 -8.118 -20.480 1.00 68.00 101 ASN A CA 1
ATOM 821 C C . ASN A 1 101 ? 10.677 -9.485 -20.946 1.00 68.00 101 ASN A C 1
ATOM 823 O O . ASN A 1 101 ? 11.018 -9.896 -22.056 1.00 68.00 101 ASN A O 1
ATOM 827 N N . ASP A 1 102 ? 9.884 -10.195 -20.140 1.00 61.56 102 ASP A N 1
ATOM 828 C CA . ASP A 1 102 ? 9.303 -11.481 -20.541 1.00 61.56 102 ASP A CA 1
ATOM 829 C C . ASP A 1 102 ? 7.942 -11.266 -21.218 1.00 61.56 102 ASP A C 1
ATOM 831 O O . ASP A 1 102 ? 6.929 -10.993 -20.579 1.00 61.56 102 ASP A O 1
ATOM 835 N N . GLU A 1 103 ? 7.933 -11.359 -22.552 1.00 56.28 103 GLU A N 1
ATOM 836 C CA . GLU A 1 103 ? 6.759 -11.089 -23.398 1.00 56.28 103 GLU A CA 1
ATOM 837 C C . GLU A 1 103 ? 5.649 -12.158 -23.290 1.00 56.28 103 GLU A C 1
ATOM 839 O O . GLU A 1 103 ? 4.528 -11.900 -23.730 1.00 56.28 103 GLU A O 1
ATOM 844 N N . ASP A 1 104 ? 5.928 -13.333 -22.708 1.00 54.94 104 ASP A N 1
ATOM 845 C CA . ASP A 1 104 ? 5.039 -14.502 -22.802 1.00 54.94 104 ASP A CA 1
ATOM 846 C C . ASP A 1 104 ? 4.435 -14.990 -21.466 1.00 54.94 104 ASP A C 1
ATOM 848 O O . ASP A 1 104 ? 3.350 -15.573 -21.486 1.00 54.94 104 ASP A O 1
ATOM 852 N N . GLU A 1 105 ? 5.039 -14.715 -20.304 1.00 60.06 105 GLU A N 1
ATOM 853 C CA . GLU A 1 105 ? 4.470 -15.031 -18.982 1.00 60.06 105 GLU A CA 1
ATOM 854 C C . GLU A 1 105 ? 4.937 -13.987 -17.957 1.00 60.06 105 GLU A C 1
ATOM 856 O O . GLU A 1 105 ? 6.121 -13.675 -17.878 1.00 60.06 105 GLU A O 1
ATOM 861 N N . PHE A 1 106 ? 4.023 -13.436 -17.152 1.00 64.50 106 PHE A N 1
ATOM 862 C CA . PHE A 1 106 ? 4.423 -12.593 -16.025 1.00 64.50 106 PHE A CA 1
ATOM 863 C C . PHE A 1 106 ? 5.149 -13.446 -14.985 1.00 64.50 106 PHE A C 1
ATOM 865 O O . PHE A 1 106 ? 4.523 -14.112 -14.158 1.00 64.50 106 PHE A O 1
ATOM 872 N N . GLU A 1 107 ? 6.477 -13.414 -15.027 1.00 68.00 107 GLU A N 1
ATOM 873 C CA . GLU A 1 107 ? 7.335 -13.884 -13.948 1.00 68.00 107 GLU A CA 1
ATOM 874 C C . GLU A 1 107 ? 7.402 -12.792 -12.878 1.00 68.00 107 GLU A C 1
ATOM 876 O O . GLU A 1 107 ? 8.307 -11.955 -12.847 1.00 68.00 107 GLU A O 1
ATOM 881 N N . GLY A 1 108 ? 6.389 -12.765 -12.017 1.00 70.44 108 GLY A N 1
ATOM 882 C CA . GLY A 1 108 ? 6.369 -11.856 -10.887 1.00 70.44 108 GLY A CA 1
ATOM 883 C C . GLY A 1 108 ? 5.674 -12.441 -9.673 1.00 70.44 108 GLY A C 1
ATOM 884 O O . GLY A 1 108 ? 4.705 -13.197 -9.778 1.00 70.44 108 GLY A O 1
ATOM 885 N N . ASP A 1 109 ? 6.189 -12.084 -8.506 1.00 86.50 109 ASP A N 1
ATOM 886 C CA . ASP A 1 109 ? 5.595 -12.397 -7.221 1.00 86.50 109 ASP A CA 1
ATOM 887 C C . ASP A 1 109 ? 5.134 -11.117 -6.527 1.00 86.50 109 ASP A C 1
ATOM 889 O O . ASP A 1 109 ? 5.464 -9.987 -6.899 1.00 86.50 109 ASP A O 1
ATOM 893 N N . GLY A 1 110 ? 4.282 -11.290 -5.528 1.00 91.25 110 GLY A N 1
ATOM 894 C CA . GLY A 1 110 ? 3.789 -10.152 -4.789 1.00 91.25 110 GLY A CA 1
ATOM 895 C C . GLY A 1 110 ? 2.937 -10.538 -3.606 1.00 91.25 110 GLY A C 1
ATOM 896 O O . GLY A 1 110 ? 2.478 -11.675 -3.458 1.00 91.25 110 GLY A O 1
ATOM 897 N N . MET A 1 111 ? 2.730 -9.548 -2.752 1.00 94.06 111 MET A N 1
ATOM 898 C CA . MET A 1 111 ? 1.885 -9.630 -1.580 1.00 94.06 111 MET A CA 1
ATOM 899 C C . MET A 1 111 ? 1.023 -8.378 -1.506 1.00 94.06 111 MET A C 1
ATOM 901 O O . MET A 1 111 ? 1.520 -7.258 -1.617 1.00 94.06 111 MET A O 1
ATOM 905 N N . ILE A 1 112 ? -0.267 -8.578 -1.270 1.00 94.81 112 ILE A N 1
ATOM 906 C CA . ILE A 1 112 ? -1.216 -7.519 -0.956 1.00 94.81 112 ILE A CA 1
ATOM 907 C C . ILE A 1 112 ? -1.707 -7.742 0.466 1.00 94.81 112 ILE A C 1
ATOM 909 O O . ILE A 1 112 ? -2.291 -8.779 0.782 1.00 94.81 112 ILE A O 1
ATOM 913 N N . TYR A 1 113 ? -1.509 -6.742 1.315 1.00 92.88 113 TYR A N 1
ATOM 914 C CA . TYR A 1 113 ? -2.068 -6.700 2.656 1.00 92.88 113 TYR A CA 1
ATOM 915 C C . TYR A 1 113 ? -3.122 -5.600 2.754 1.00 92.88 113 TYR A C 1
ATOM 917 O O . TYR A 1 113 ? -2.867 -4.455 2.383 1.00 92.88 113 TYR A O 1
ATOM 925 N N . LYS A 1 114 ? -4.306 -5.937 3.276 1.00 92.50 114 LYS A N 1
ATOM 926 C CA . LYS A 1 114 ? -5.421 -4.994 3.449 1.00 92.50 114 LYS A CA 1
ATOM 927 C C . LYS A 1 114 ? -5.910 -4.927 4.886 1.00 92.50 114 LYS A C 1
ATOM 929 O O . LYS A 1 114 ? -6.022 -5.937 5.579 1.00 92.50 114 LYS A O 1
ATOM 934 N N . THR A 1 115 ? -6.264 -3.730 5.334 1.00 89.50 115 THR A N 1
ATOM 935 C CA . THR A 1 115 ? -6.867 -3.529 6.653 1.00 89.50 115 THR A CA 1
ATOM 936 C C . THR A 1 115 ? -7.722 -2.274 6.692 1.00 89.50 115 THR A C 1
ATOM 938 O O . THR A 1 115 ? -7.446 -1.299 5.995 1.00 89.50 115 THR A O 1
ATOM 941 N N . LYS A 1 116 ? -8.752 -2.261 7.537 1.00 87.69 116 LYS A N 1
ATOM 942 C CA . LYS A 1 116 ? -9.539 -1.042 7.814 1.00 87.69 116 LYS A CA 1
ATOM 943 C C . LYS A 1 116 ? -8.888 -0.150 8.873 1.00 87.69 116 LYS A C 1
ATOM 945 O O . LYS A 1 116 ? -9.314 0.982 9.079 1.00 87.69 116 LYS A O 1
ATOM 950 N N . TYR A 1 117 ? -7.861 -0.657 9.551 1.00 84.94 117 TYR A N 1
ATOM 951 C CA . TYR A 1 117 ? -7.288 -0.033 10.738 1.00 84.94 117 TYR A CA 1
ATOM 952 C C . TYR A 1 117 ? -5.915 0.592 10.437 1.00 84.94 117 TYR A C 1
ATOM 954 O O . TYR A 1 117 ? -4.974 -0.152 10.134 1.00 84.94 117 TYR A O 1
ATOM 962 N N . PRO A 1 118 ? -5.756 1.923 10.574 1.00 88.62 118 PRO A N 1
ATOM 963 C CA . PRO A 1 118 ? -4.524 2.631 10.216 1.00 88.62 118 PRO A CA 1
ATOM 964 C C . PRO A 1 118 ? -3.331 2.236 11.095 1.00 88.62 118 PRO A C 1
ATOM 966 O O . PRO A 1 118 ? -2.220 2.100 10.588 1.00 88.62 118 PRO A O 1
ATOM 969 N N . THR A 1 119 ? -3.533 1.962 12.390 1.00 83.56 119 THR A N 1
ATOM 970 C CA . THR A 1 119 ? -2.445 1.453 13.244 1.00 83.56 119 THR A CA 1
ATOM 971 C C . THR A 1 119 ? -1.989 0.061 12.818 1.00 83.56 119 THR A C 1
ATOM 973 O O . THR A 1 119 ? -0.789 -0.182 12.743 1.00 83.56 119 THR A O 1
ATOM 976 N N . PHE A 1 120 ? -2.906 -0.851 12.471 1.00 82.62 120 PHE A N 1
ATOM 977 C CA . PHE A 1 120 ? -2.517 -2.177 11.967 1.00 82.62 120 PHE A CA 1
ATOM 978 C C . PHE A 1 120 ? -1.802 -2.079 10.627 1.00 82.62 120 PHE A C 1
ATOM 980 O O . PHE A 1 120 ? -0.879 -2.851 10.390 1.00 82.62 120 PHE A O 1
ATOM 987 N N . PHE A 1 121 ? -2.230 -1.160 9.768 1.00 89.12 121 PHE A N 1
ATOM 988 C CA . PHE A 1 121 ? -1.580 -0.881 8.497 1.00 89.12 121 PHE A CA 1
ATOM 989 C C . PHE A 1 121 ? -0.132 -0.446 8.701 1.00 89.12 121 PHE A C 1
ATOM 991 O O . PHE A 1 121 ? 0.782 -1.097 8.207 1.00 89.12 121 PHE A O 1
ATOM 998 N N . LEU A 1 122 ? 0.076 0.592 9.509 1.00 88.56 122 LEU A N 1
ATOM 999 C CA . LEU A 1 122 ? 1.401 1.128 9.791 1.00 88.56 122 LEU A CA 1
ATOM 1000 C C . LEU A 1 122 ? 2.319 0.093 10.457 1.00 88.56 122 LEU A C 1
ATOM 1002 O O . LEU A 1 122 ? 3.486 -0.046 10.098 1.00 88.56 122 LEU A O 1
ATOM 1006 N N . ASN A 1 123 ? 1.778 -0.653 11.417 1.00 81.88 123 ASN A N 1
ATOM 1007 C CA . ASN A 1 123 ? 2.522 -1.651 12.173 1.00 81.88 123 ASN A CA 1
ATOM 1008 C C . ASN A 1 123 ? 2.913 -2.862 11.306 1.00 81.88 123 ASN A C 1
ATOM 1010 O O . ASN A 1 123 ? 4.037 -3.360 11.396 1.00 81.88 123 ASN A O 1
ATOM 1014 N N . ASN A 1 124 ? 2.009 -3.354 10.461 1.00 80.94 124 ASN A N 1
ATOM 1015 C CA . ASN A 1 124 ? 2.291 -4.531 9.635 1.00 80.94 124 ASN A CA 1
ATOM 1016 C C . ASN A 1 124 ? 3.010 -4.201 8.329 1.00 80.94 124 ASN A C 1
ATOM 1018 O O . ASN A 1 124 ? 3.451 -5.136 7.669 1.00 80.94 124 ASN A O 1
ATOM 1022 N N . SER A 1 125 ? 3.186 -2.916 8.008 1.00 86.56 125 SER A N 1
ATOM 1023 C CA . SER A 1 125 ? 3.958 -2.517 6.841 1.00 86.56 125 SER A CA 1
ATOM 1024 C C . SER A 1 125 ? 5.380 -3.084 6.884 1.00 86.56 125 SER A C 1
ATOM 1026 O O . SER A 1 125 ? 6.058 -3.099 7.922 1.00 86.56 125 SER A O 1
ATOM 1028 N N . SER A 1 126 ? 5.813 -3.569 5.730 1.00 85.94 126 SER A N 1
ATOM 1029 C CA . SER A 1 126 ? 7.144 -4.096 5.452 1.00 85.94 126 SER A CA 1
ATOM 1030 C C . SER A 1 126 ? 8.222 -3.013 5.324 1.00 85.94 126 SER A C 1
ATOM 1032 O O . SER A 1 126 ? 9.410 -3.340 5.384 1.00 85.94 126 SER A O 1
ATOM 1034 N N . SER A 1 127 ? 7.824 -1.739 5.230 1.00 86.62 127 SER A N 1
ATOM 1035 C CA . SER A 1 127 ? 8.731 -0.608 5.050 1.00 86.62 127 SER A CA 1
ATOM 1036 C C . SER A 1 127 ? 9.732 -0.443 6.198 1.00 86.62 127 SER A C 1
ATOM 1038 O O . SER A 1 127 ? 9.531 -0.902 7.330 1.00 86.62 127 SER A O 1
ATOM 1040 N N . THR A 1 128 ? 10.819 0.282 5.926 1.00 88.12 128 THR A N 1
ATOM 1041 C CA . THR A 1 128 ? 11.812 0.646 6.949 1.00 88.12 128 THR A CA 1
ATOM 1042 C C . THR A 1 128 ? 11.195 1.518 8.049 1.00 88.12 128 THR A C 1
ATOM 1044 O O . THR A 1 128 ? 10.195 2.198 7.831 1.00 88.12 128 THR A O 1
ATOM 1047 N N . GLU A 1 129 ? 11.811 1.559 9.234 1.00 87.12 129 GLU A N 1
ATOM 1048 C CA . GLU A 1 129 ? 11.319 2.397 10.344 1.00 87.12 129 GLU A CA 1
ATOM 1049 C C . GLU A 1 129 ? 11.282 3.895 9.994 1.00 87.12 129 GLU A C 1
ATOM 1051 O O . GLU A 1 129 ? 10.361 4.600 10.394 1.00 87.12 129 GLU A O 1
ATOM 1056 N N . GLU A 1 130 ? 12.231 4.375 9.184 1.00 89.88 130 GLU A N 1
ATOM 1057 C CA . GLU A 1 130 ? 12.209 5.743 8.650 1.00 89.88 130 GLU A CA 1
ATOM 1058 C C . GLU A 1 130 ? 10.953 5.986 7.800 1.00 89.88 130 GLU A C 1
ATOM 1060 O O . GLU A 1 130 ? 10.238 6.967 8.006 1.00 89.88 130 GLU A O 1
ATOM 1065 N N . LYS A 1 131 ? 10.629 5.053 6.895 1.00 91.06 131 LYS A N 1
ATOM 1066 C CA . LYS A 1 131 ? 9.431 5.141 6.051 1.00 91.06 131 LYS A CA 1
ATOM 1067 C C . LYS A 1 131 ? 8.141 4.985 6.836 1.00 91.06 131 LYS A C 1
ATOM 1069 O O . LYS A 1 131 ? 7.179 5.698 6.560 1.00 91.06 131 LYS A O 1
ATOM 1074 N N . LYS A 1 132 ? 8.129 4.152 7.872 1.00 90.44 132 LYS A N 1
ATOM 1075 C CA . LYS A 1 132 ? 7.004 4.082 8.806 1.00 90.44 132 LYS A CA 1
ATOM 1076 C C . LYS A 1 132 ? 6.792 5.404 9.530 1.00 90.44 132 LYS A C 1
ATOM 1078 O O . LYS A 1 132 ? 5.651 5.818 9.690 1.00 90.44 132 LYS A O 1
ATOM 1083 N N . GLU A 1 133 ? 7.841 6.115 9.926 1.00 91.19 133 GLU A N 1
ATOM 1084 C CA . GLU A 1 133 ? 7.666 7.413 10.585 1.00 91.19 133 GLU A CA 1
ATOM 1085 C C . GLU A 1 133 ? 7.151 8.504 9.624 1.00 91.19 133 GLU A C 1
ATOM 1087 O O . GLU A 1 133 ? 6.277 9.302 9.984 1.00 91.19 133 GLU A O 1
ATOM 1092 N N . GLU A 1 134 ? 7.599 8.488 8.364 1.00 94.06 134 GLU A N 1
ATOM 1093 C CA . GLU A 1 134 ? 7.017 9.316 7.296 1.00 94.06 134 GLU A CA 1
ATOM 1094 C C . GLU A 1 134 ? 5.524 8.996 7.094 1.00 94.06 134 GLU A C 1
ATOM 1096 O O . GLU A 1 134 ? 4.680 9.898 7.103 1.00 94.06 134 GLU A O 1
ATOM 1101 N N . MET A 1 135 ? 5.175 7.709 6.989 1.00 94.62 135 MET A N 1
ATOM 1102 C CA . MET A 1 135 ? 3.790 7.247 6.864 1.00 94.62 135 MET A CA 1
ATOM 1103 C C . MET A 1 135 ? 2.945 7.618 8.084 1.00 94.62 135 MET A C 1
ATOM 1105 O O . MET A 1 135 ? 1.801 8.038 7.924 1.00 94.62 135 MET A O 1
ATOM 1109 N N . ARG A 1 136 ? 3.490 7.522 9.303 1.00 93.69 136 ARG A N 1
ATOM 1110 C CA . ARG A 1 136 ? 2.818 7.945 10.542 1.00 93.69 136 ARG A CA 1
ATOM 1111 C C . ARG A 1 136 ? 2.444 9.419 10.478 1.00 93.69 136 ARG A C 1
ATOM 1113 O O . ARG A 1 136 ? 1.305 9.787 10.775 1.00 93.69 136 ARG A O 1
ATOM 1120 N N . SER A 1 137 ? 3.389 10.254 10.056 1.00 93.44 137 SER A N 1
ATOM 1121 C CA . SER A 1 137 ? 3.172 11.690 9.881 1.00 93.44 137 SER A CA 1
ATOM 1122 C C . SER A 1 137 ? 2.107 11.963 8.816 1.00 93.44 137 SER A C 1
ATOM 1124 O O . SER A 1 137 ? 1.219 12.788 9.026 1.00 93.44 137 SER A O 1
ATOM 1126 N N . ALA A 1 138 ? 2.143 11.237 7.697 1.00 95.75 138 ALA A N 1
ATOM 1127 C CA . ALA A 1 138 ? 1.159 11.348 6.625 1.00 95.75 138 ALA A CA 1
ATOM 1128 C C . ALA A 1 138 ? -0.255 10.932 7.074 1.00 95.75 138 ALA A C 1
ATOM 1130 O O . ALA A 1 138 ? -1.207 11.672 6.840 1.00 95.75 138 ALA A O 1
ATOM 1131 N N . LEU A 1 139 ? -0.388 9.807 7.780 1.00 94.50 139 LEU A N 1
ATOM 1132 C CA . LEU A 1 139 ? -1.650 9.328 8.358 1.00 94.50 139 LEU A CA 1
ATOM 1133 C C . LEU A 1 139 ? -2.216 10.327 9.376 1.00 94.50 139 LEU A C 1
ATOM 1135 O O . LEU A 1 139 ? -3.406 10.637 9.338 1.00 94.50 139 LEU A O 1
ATOM 1139 N N . THR A 1 140 ? -1.355 10.901 10.220 1.00 92.19 140 THR A N 1
ATOM 1140 C CA . THR A 1 140 ? -1.740 11.945 11.185 1.00 92.19 140 THR A CA 1
ATOM 1141 C C . THR A 1 140 ? -2.229 13.212 10.483 1.00 92.19 140 THR A C 1
ATOM 1143 O O . THR A 1 140 ? -3.267 13.767 10.843 1.00 92.19 140 THR A O 1
ATOM 1146 N N . ASN A 1 141 ? -1.532 13.645 9.428 1.00 93.19 141 ASN A N 1
ATOM 1147 C CA . ASN A 1 141 ? -1.946 14.776 8.593 1.00 93.19 141 ASN A CA 1
ATOM 1148 C C . ASN A 1 141 ? -3.243 14.507 7.814 1.00 93.19 141 ASN A C 1
ATOM 1150 O O . ASN A 1 141 ? -3.918 15.451 7.401 1.00 93.19 141 ASN A O 1
ATOM 1154 N N . ASP A 1 142 ? -3.582 13.235 7.605 1.00 92.50 142 ASP A N 1
ATOM 1155 C CA . ASP A 1 142 ? -4.834 12.793 6.994 1.00 92.50 142 ASP A CA 1
ATOM 1156 C C . ASP A 1 142 ? -5.994 12.676 7.996 1.00 92.50 142 ASP A C 1
ATOM 1158 O O . ASP A 1 142 ? -7.122 12.389 7.603 1.00 92.50 142 ASP A O 1
ATOM 1162 N N . GLY A 1 143 ? -5.729 12.937 9.281 1.00 90.88 143 GLY A N 1
ATOM 1163 C CA . GLY A 1 143 ? -6.723 12.951 10.353 1.00 90.88 143 GLY A CA 1
ATOM 1164 C C . GLY A 1 143 ? -6.844 11.643 11.133 1.00 90.88 143 GLY A C 1
ATOM 1165 O O . GLY A 1 143 ? -7.685 11.564 12.028 1.00 90.88 143 GLY A O 1
ATOM 1166 N N . TYR A 1 144 ? -6.014 10.639 10.842 1.00 88.31 144 TYR A N 1
ATOM 1167 C CA . TYR A 1 144 ? -5.985 9.402 11.617 1.00 88.31 144 TYR A CA 1
ATOM 1168 C C . TYR A 1 144 ? -5.115 9.549 12.854 1.00 88.31 144 TYR A C 1
ATOM 1170 O O . TYR A 1 144 ? -4.075 10.205 12.845 1.00 88.31 144 TYR A O 1
ATOM 1178 N N . ARG A 1 145 ? -5.520 8.885 13.929 1.00 81.56 145 ARG A N 1
ATOM 1179 C CA . ARG A 1 145 ? -4.627 8.630 15.051 1.00 81.56 145 ARG A CA 1
ATOM 1180 C C . ARG A 1 145 ? -3.857 7.354 14.709 1.00 81.56 145 ARG A C 1
ATOM 1182 O O . ARG A 1 145 ? -4.352 6.480 14.016 1.00 81.56 145 ARG A O 1
ATOM 1189 N N . VAL A 1 146 ? -2.578 7.305 15.055 1.00 76.69 146 VAL A N 1
ATOM 1190 C CA . VAL A 1 146 ? -1.722 6.143 14.780 1.00 76.69 146 VAL A CA 1
ATOM 1191 C C . VAL A 1 146 ? -0.712 6.016 15.903 1.00 76.69 146 VAL A C 1
ATOM 1193 O O . VAL A 1 146 ? 0.265 6.765 15.978 1.00 76.69 146 VAL A O 1
ATOM 1196 N N . GLY A 1 147 ? -0.954 5.080 16.815 1.00 67.12 147 GLY A N 1
ATOM 1197 C CA . GLY A 1 147 ? -0.148 4.937 18.020 1.00 67.12 147 GLY A CA 1
ATOM 1198 C C . GLY A 1 147 ? -0.546 3.735 18.876 1.00 67.12 147 GLY A C 1
ATOM 1199 O O . GLY A 1 147 ? -1.596 3.134 18.655 1.00 67.12 147 GLY A O 1
ATOM 1200 N N . PRO A 1 148 ? 0.278 3.391 19.881 1.00 53.84 148 PRO A N 1
ATOM 1201 C CA . PRO A 1 148 ? 0.060 2.224 20.741 1.00 53.84 148 PRO A CA 1
ATOM 1202 C C . PRO A 1 148 ? -1.233 2.301 21.574 1.00 53.84 148 PRO A C 1
ATOM 1204 O O . PRO A 1 148 ? -1.703 1.282 22.070 1.00 53.84 148 PRO A O 1
ATOM 1207 N N . GLU A 1 149 ? -1.830 3.488 21.711 1.00 50.59 149 GLU A N 1
ATOM 1208 C CA . GLU A 1 149 ? -3.016 3.731 22.544 1.00 50.59 149 GLU A CA 1
ATOM 1209 C C . GLU A 1 149 ? -4.360 3.534 21.808 1.00 50.59 149 GLU A C 1
ATOM 1211 O O . GLU A 1 149 ? -5.417 3.578 22.442 1.00 50.59 149 GLU A O 1
ATOM 1216 N N . GLU A 1 150 ? -4.357 3.241 20.497 1.00 52.69 150 GLU A N 1
ATOM 1217 C CA . GLU A 1 150 ? -5.577 3.070 19.676 1.00 52.69 150 GLU A CA 1
ATOM 1218 C C . GLU A 1 150 ? -6.461 1.868 20.045 1.00 52.69 150 GLU A C 1
ATOM 1220 O O . GLU A 1 150 ? -7.533 1.677 19.470 1.00 52.69 150 GLU A O 1
ATOM 1225 N N . THR A 1 151 ? -6.082 1.088 21.058 1.00 50.28 151 THR A N 1
ATOM 1226 C CA . THR A 1 151 ? -6.954 0.077 21.669 1.00 50.28 151 THR A CA 1
ATOM 1227 C C . THR A 1 151 ? -8.363 0.602 21.955 1.00 50.28 151 THR A C 1
ATOM 1229 O O . THR A 1 151 ? -9.303 -0.176 21.847 1.00 50.28 151 THR A O 1
ATOM 1232 N N . HIS A 1 152 ? -8.520 1.892 22.281 1.00 44.34 152 HIS A N 1
ATOM 1233 C CA . HIS A 1 152 ? -9.786 2.479 22.728 1.00 44.34 152 HIS A CA 1
ATOM 1234 C C . HIS A 1 152 ? -10.866 2.657 21.644 1.00 44.34 152 HIS A C 1
ATOM 1236 O O . HIS A 1 152 ? -12.028 2.383 21.937 1.00 44.34 152 HIS A O 1
ATOM 1242 N N . GLU A 1 153 ? -10.534 3.046 20.407 1.00 46.09 153 GLU A N 1
ATOM 1243 C CA . GLU A 1 153 ? -11.557 3.271 19.360 1.00 46.09 153 GLU A CA 1
ATOM 1244 C C . GLU A 1 153 ? -12.181 1.954 18.865 1.00 46.09 153 GLU A C 1
ATOM 1246 O O . GLU A 1 153 ? -13.379 1.899 18.581 1.00 46.09 153 GLU A O 1
ATOM 1251 N N . TYR A 1 154 ? -11.421 0.851 18.884 1.00 51.19 154 TYR A N 1
ATOM 1252 C CA . TYR A 1 154 ? -11.975 -0.492 18.679 1.00 51.19 154 TYR A CA 1
ATOM 1253 C C . TYR A 1 154 ? -12.978 -0.879 19.789 1.00 51.19 154 TYR A C 1
ATOM 1255 O O . TYR A 1 154 ? -13.935 -1.614 19.534 1.00 51.19 154 TYR A O 1
ATOM 1263 N N . MET A 1 155 ? -12.800 -0.379 21.022 1.00 47.81 155 MET A N 1
ATOM 1264 C CA . MET A 1 155 ? -13.660 -0.736 22.161 1.00 47.81 155 MET A CA 1
ATOM 1265 C C . MET A 1 155 ? -15.036 -0.064 22.124 1.00 47.81 155 MET A C 1
ATOM 1267 O O . MET A 1 155 ? -16.002 -0.658 22.603 1.00 47.81 155 MET A O 1
ATOM 1271 N N . GLU A 1 156 ? -15.151 1.147 21.574 1.00 47.22 156 GLU A N 1
ATOM 1272 C CA . GLU A 1 156 ? -16.404 1.915 21.633 1.00 47.22 156 GLU A CA 1
ATOM 1273 C C . GLU A 1 156 ? -17.438 1.471 20.582 1.00 47.22 156 GLU A C 1
ATOM 1275 O O . GLU A 1 156 ? -18.639 1.487 20.858 1.00 47.22 156 GLU A O 1
ATOM 1280 N N . GLY A 1 157 ? -16.999 0.994 19.411 1.00 47.19 157 GLY A N 1
ATOM 1281 C CA . GLY A 1 157 ? -17.896 0.586 18.318 1.00 47.19 157 GLY A CA 1
ATOM 1282 C C . GLY A 1 157 ? -18.447 -0.845 18.404 1.00 47.19 157 GLY A C 1
ATOM 1283 O O . GLY A 1 157 ? -19.427 -1.164 17.734 1.00 47.19 157 GLY A O 1
ATOM 1284 N N . ASN A 1 158 ? -17.846 -1.716 19.224 1.00 47.72 158 ASN A N 1
ATOM 1285 C CA . ASN A 1 158 ? -18.035 -3.171 19.138 1.00 47.72 158 ASN A CA 1
ATOM 1286 C C . ASN A 1 158 ? -18.658 -3.815 20.398 1.00 47.72 158 ASN A C 1
ATOM 1288 O O . ASN A 1 158 ? -18.433 -4.992 20.667 1.00 47.72 158 ASN A O 1
ATOM 1292 N N . THR A 1 159 ? -19.496 -3.095 21.151 1.00 44.94 159 THR A N 1
ATOM 1293 C CA . THR A 1 159 ? -20.078 -3.542 22.442 1.00 44.94 159 THR A CA 1
ATOM 1294 C C . THR A 1 159 ? -21.197 -4.599 22.361 1.00 44.94 159 THR A C 1
ATOM 1296 O O . THR A 1 159 ? -21.779 -4.960 23.386 1.00 44.94 159 THR A O 1
ATOM 1299 N N . SER A 1 160 ? -21.505 -5.156 21.182 1.00 46.06 160 SER A N 1
ATOM 1300 C CA . SER A 1 160 ? -22.440 -6.286 21.088 1.00 46.06 160 SER A CA 1
ATOM 1301 C C . SER A 1 160 ? -21.732 -7.611 21.411 1.00 46.06 160 SER A C 1
ATOM 1303 O O . SER A 1 160 ? -20.636 -7.878 20.919 1.00 46.06 160 SER A O 1
ATOM 1305 N N . TYR A 1 161 ? -22.372 -8.463 22.217 1.00 41.50 161 TYR A N 1
ATOM 1306 C CA . TYR A 1 161 ? -21.847 -9.735 22.747 1.00 41.50 161 TYR A CA 1
ATOM 1307 C C . TYR A 1 161 ? -21.281 -10.728 21.696 1.00 41.50 161 TYR A C 1
ATOM 1309 O O . TYR A 1 161 ? -20.622 -11.693 22.079 1.00 41.50 161 TYR A O 1
ATOM 1317 N N . GLY A 1 162 ? -21.493 -10.504 20.390 1.00 45.59 162 GLY A N 1
ATOM 1318 C CA . GLY A 1 162 ? -20.909 -11.288 19.290 1.00 45.59 162 GLY A CA 1
ATOM 1319 C C . GLY A 1 162 ? -19.466 -10.917 18.907 1.00 45.59 162 GLY A C 1
ATOM 1320 O O . GLY A 1 162 ? -18.807 -11.693 18.223 1.00 45.59 162 GLY A O 1
ATOM 1321 N N . ASN A 1 163 ? -18.942 -9.782 19.379 1.00 53.38 163 ASN A N 1
ATOM 1322 C CA . ASN A 1 163 ? -17.619 -9.267 18.996 1.00 53.38 163 ASN A CA 1
ATOM 1323 C C . ASN A 1 163 ? -16.465 -9.709 19.900 1.00 53.38 163 ASN A C 1
ATOM 1325 O O . ASN A 1 163 ? -15.323 -9.340 19.650 1.00 53.38 163 ASN A O 1
ATOM 1329 N N . ASN A 1 164 ? -16.716 -10.505 20.942 1.00 56.69 164 ASN A N 1
ATOM 1330 C CA . ASN A 1 164 ? -15.671 -10.885 21.899 1.00 56.69 164 ASN A CA 1
ATOM 1331 C C . ASN A 1 164 ? -14.524 -11.684 21.255 1.00 56.69 164 ASN A C 1
ATOM 1333 O O . ASN A 1 164 ? -13.383 -11.560 21.688 1.00 56.69 164 ASN A O 1
ATOM 1337 N N . VAL A 1 165 ? -14.799 -12.474 20.209 1.00 59.25 165 VAL A N 1
ATOM 1338 C CA . VAL A 1 165 ? -13.758 -13.220 19.478 1.00 59.25 165 VAL A CA 1
ATOM 1339 C C . VAL A 1 165 ? -12.888 -12.277 18.651 1.00 59.25 165 VAL A C 1
ATOM 1341 O O . VAL A 1 165 ? -11.669 -12.360 18.742 1.00 59.25 165 VAL A O 1
ATOM 1344 N N . GLN A 1 166 ? -13.491 -11.343 17.914 1.00 56.12 166 GLN A N 1
ATOM 1345 C CA . GLN A 1 166 ? -12.751 -10.336 17.145 1.00 56.12 166 GLN A CA 1
ATOM 1346 C C . GLN A 1 166 ? -11.962 -9.403 18.071 1.00 56.12 166 GLN A C 1
ATOM 1348 O O . GLN A 1 166 ? -10.819 -9.063 17.791 1.00 56.12 166 GLN A O 1
ATOM 1353 N N . HIS A 1 167 ? -12.540 -9.071 19.227 1.00 61.53 167 HIS A N 1
ATOM 1354 C CA . HIS A 1 167 ? -11.888 -8.315 20.287 1.00 61.53 167 HIS A CA 1
ATOM 1355 C C . HIS A 1 167 ? -10.671 -9.062 20.834 1.00 61.53 167 HIS A C 1
ATOM 1357 O O . HIS A 1 167 ? -9.586 -8.494 20.921 1.00 61.53 167 HIS A O 1
ATOM 1363 N N . LEU A 1 168 ? -10.817 -10.342 21.176 1.00 63.28 168 LEU A N 1
ATOM 1364 C CA . LEU A 1 168 ? -9.696 -11.164 21.624 1.00 63.28 168 LEU A CA 1
ATOM 1365 C C . LEU A 1 168 ? -8.638 -11.315 20.527 1.00 63.28 168 LEU A C 1
ATOM 1367 O O . LEU A 1 168 ? -7.454 -11.232 20.837 1.00 63.28 168 LEU A O 1
ATOM 1371 N N . GLN A 1 169 ? -9.029 -11.484 19.262 1.00 63.06 169 GLN A N 1
ATOM 1372 C CA . GLN A 1 169 ? -8.103 -11.523 18.125 1.00 63.06 169 GLN A CA 1
ATOM 1373 C C . GLN A 1 169 ? -7.338 -10.206 17.972 1.00 63.06 169 GLN A C 1
ATOM 1375 O O . GLN A 1 169 ? -6.118 -10.247 17.824 1.00 63.06 169 GLN A O 1
ATOM 1380 N N . PHE A 1 170 ? -8.024 -9.067 18.085 1.00 63.88 170 PHE A N 1
ATOM 1381 C CA . PHE A 1 170 ? -7.434 -7.731 18.059 1.00 63.88 170 PHE A CA 1
ATOM 1382 C C . PHE A 1 170 ? -6.452 -7.523 19.211 1.00 63.88 170 PHE A C 1
ATOM 1384 O O . PHE A 1 170 ? -5.296 -7.187 18.967 1.00 63.88 170 PHE A O 1
ATOM 1391 N N . LEU A 1 171 ? -6.866 -7.783 20.457 1.00 65.75 171 LEU A N 1
ATOM 1392 C CA . LEU A 1 171 ? -5.992 -7.653 21.626 1.00 65.75 171 LEU A CA 1
ATOM 1393 C C . LEU A 1 171 ? -4.794 -8.599 21.546 1.00 65.75 171 LEU A C 1
ATOM 1395 O O . LEU A 1 171 ? -3.683 -8.197 21.873 1.00 65.75 171 LEU A O 1
ATOM 1399 N N . THR A 1 172 ? -5.001 -9.836 21.088 1.00 67.81 172 THR A N 1
ATOM 1400 C CA . THR A 1 172 ? -3.929 -10.829 20.943 1.00 67.81 172 THR A CA 1
ATOM 1401 C C . THR A 1 172 ? -2.948 -10.407 19.858 1.00 67.81 172 THR A C 1
ATOM 1403 O O . THR A 1 172 ? -1.745 -10.463 20.087 1.00 67.81 172 THR A O 1
ATOM 1406 N N . HIS A 1 173 ? -3.426 -9.931 18.7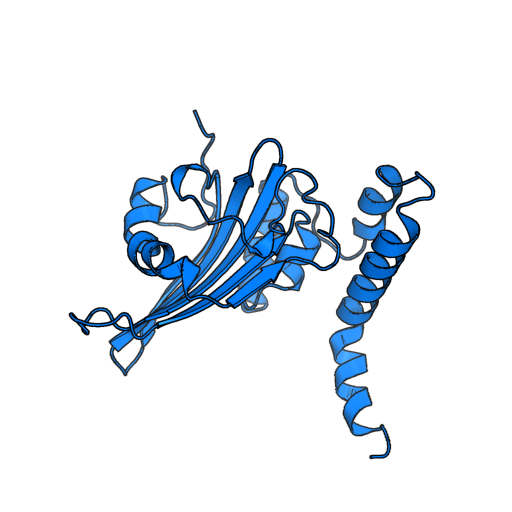05 1.00 65.75 173 HIS A N 1
ATOM 1407 C CA . HIS A 1 173 ? -2.547 -9.420 17.652 1.00 65.75 173 HIS A CA 1
ATOM 1408 C C . HIS A 1 173 ? -1.788 -8.179 18.098 1.00 65.75 173 HIS A C 1
ATOM 1410 O O . HIS A 1 173 ? -0.580 -8.109 17.897 1.00 65.75 173 HIS A O 1
ATOM 1416 N N . ASN A 1 174 ? -2.467 -7.231 18.741 1.00 65.44 174 ASN A N 1
ATOM 1417 C CA . ASN A 1 174 ? -1.834 -6.017 19.239 1.00 65.44 174 ASN A CA 1
ATOM 1418 C C . ASN A 1 174 ? -0.789 -6.348 20.322 1.00 65.44 174 ASN A C 1
ATOM 1420 O O . ASN A 1 174 ? 0.318 -5.824 20.294 1.00 65.44 174 ASN A O 1
ATOM 1424 N N . ALA A 1 175 ? -1.081 -7.297 21.217 1.00 66.88 175 ALA A N 1
ATOM 1425 C CA . ALA A 1 175 ? -0.123 -7.784 22.207 1.00 66.88 175 ALA A CA 1
ATOM 1426 C C . ALA A 1 175 ? 1.079 -8.486 21.552 1.00 66.88 175 ALA A C 1
ATOM 1428 O O . ALA A 1 175 ? 2.215 -8.101 21.807 1.00 66.88 175 ALA A O 1
ATOM 1429 N N . ILE A 1 176 ? 0.862 -9.470 20.670 1.00 66.75 176 ILE A N 1
ATOM 1430 C CA . ILE A 1 176 ? 1.955 -10.148 19.949 1.00 66.75 176 ILE A CA 1
ATOM 1431 C C . ILE A 1 176 ? 2.826 -9.128 19.218 1.00 66.75 176 ILE A C 1
ATOM 1433 O O . ILE A 1 176 ? 4.049 -9.242 19.223 1.00 66.75 176 ILE A O 1
ATOM 1437 N N . TYR A 1 177 ? 2.202 -8.123 18.614 1.00 63.09 177 TYR A N 1
ATOM 1438 C CA . TYR A 1 177 ? 2.903 -7.094 17.873 1.00 63.09 177 TYR A CA 1
ATOM 1439 C C . TYR A 1 177 ? 3.741 -6.187 18.786 1.00 63.09 177 TYR A C 1
ATOM 1441 O O . TYR A 1 177 ? 4.947 -6.062 18.575 1.00 63.09 177 TYR A O 1
ATOM 1449 N N . ASN A 1 178 ? 3.144 -5.620 19.839 1.00 62.34 178 ASN A N 1
ATOM 1450 C CA . ASN A 1 178 ? 3.841 -4.737 20.782 1.00 62.34 178 ASN A CA 1
ATOM 1451 C C . ASN A 1 178 ? 5.016 -5.433 21.484 1.00 62.34 178 ASN A C 1
ATOM 1453 O O . ASN A 1 178 ? 5.998 -4.782 21.830 1.00 62.34 178 ASN A O 1
ATOM 1457 N N . TYR A 1 179 ? 4.944 -6.757 21.642 1.00 64.75 179 TYR A N 1
ATOM 1458 C CA . TYR A 1 179 ? 5.983 -7.569 22.275 1.00 64.75 179 TYR A CA 1
ATOM 1459 C C . TYR A 1 179 ? 6.776 -8.435 21.281 1.00 64.75 179 TYR A C 1
ATOM 1461 O O . TYR A 1 179 ? 7.506 -9.334 21.695 1.00 64.75 179 TYR A O 1
ATOM 1469 N N . LYS A 1 180 ? 6.695 -8.181 19.965 1.00 64.81 180 LYS A N 1
ATOM 1470 C CA . LYS A 1 180 ? 7.309 -9.035 18.926 1.00 64.81 180 LYS A CA 1
ATOM 1471 C C . LYS A 1 180 ? 8.818 -9.219 19.118 1.00 64.81 1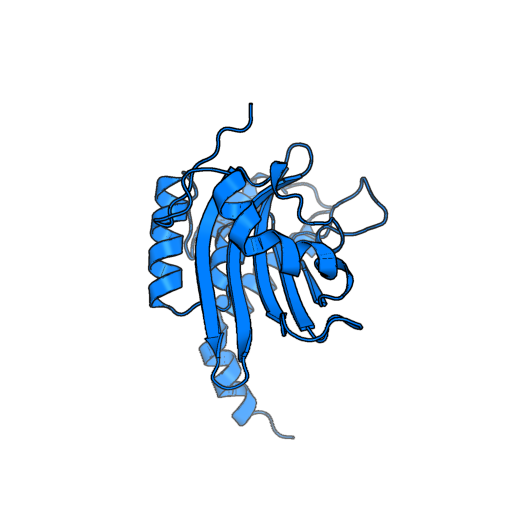80 LYS A C 1
ATOM 1473 O O . LYS A 1 180 ? 9.336 -10.317 18.931 1.00 64.81 180 LYS A O 1
ATOM 1478 N N . HIS A 1 181 ? 9.526 -8.169 19.534 1.00 58.84 181 HIS A N 1
ATOM 1479 C CA . HIS A 1 181 ? 10.962 -8.229 19.827 1.00 58.84 181 HIS A CA 1
ATOM 1480 C C . HIS A 1 181 ? 11.280 -9.151 21.027 1.00 58.84 181 HIS A C 1
ATOM 1482 O O . HIS A 1 181 ? 12.254 -9.908 21.013 1.00 58.84 181 HIS A O 1
ATOM 1488 N N . GLU A 1 182 ? 10.429 -9.149 22.052 1.00 65.38 182 GLU A N 1
ATOM 1489 C CA . GLU A 1 182 ? 10.561 -10.018 23.228 1.00 65.38 182 GLU A CA 1
ATOM 1490 C C . GLU A 1 182 ? 10.178 -11.468 22.898 1.00 65.38 182 GLU A C 1
ATOM 1492 O O . GLU A 1 182 ? 10.865 -12.409 23.293 1.00 65.38 182 GLU A O 1
ATOM 1497 N N . LEU A 1 183 ? 9.139 -11.669 22.086 1.00 61.09 183 LEU A N 1
ATOM 1498 C CA . LEU A 1 183 ? 8.710 -12.996 21.639 1.00 61.09 183 LEU A CA 1
ATOM 1499 C C . LEU A 1 183 ? 9.748 -13.660 20.723 1.00 61.09 183 LEU A C 1
ATOM 1501 O O . LEU A 1 183 ? 10.065 -14.836 20.902 1.00 61.09 183 LEU A O 1
ATOM 1505 N N . ASN A 1 184 ? 10.343 -12.904 19.799 1.00 59.38 184 ASN A N 1
ATOM 1506 C CA . ASN A 1 184 ? 11.391 -13.412 18.911 1.00 59.38 184 ASN A CA 1
ATOM 1507 C C . ASN A 1 184 ? 12.670 -13.791 19.671 1.00 59.38 184 ASN A C 1
ATOM 1509 O O . ASN A 1 184 ? 13.314 -14.782 19.333 1.00 59.38 184 ASN A O 1
ATOM 1513 N N . SER A 1 185 ? 13.029 -13.048 20.723 1.00 56.09 185 SER A N 1
ATOM 1514 C CA . SER A 1 185 ? 14.162 -13.424 21.582 1.00 56.09 185 SER A CA 1
ATOM 1515 C C . SER A 1 185 ? 13.859 -14.654 22.452 1.00 56.09 185 SER A C 1
ATOM 1517 O O . SER A 1 185 ? 14.768 -15.427 22.759 1.00 56.09 185 SER A O 1
ATOM 1519 N N . SER A 1 186 ? 12.582 -14.898 22.761 1.00 54.62 186 SER A N 1
ATOM 1520 C CA . SER A 1 186 ? 12.105 -16.049 23.540 1.00 54.62 186 SER A CA 1
ATOM 1521 C C . SER A 1 186 ? 12.016 -17.359 22.741 1.00 54.62 186 SER A C 1
ATOM 1523 O O . SER A 1 186 ? 12.134 -18.431 23.333 1.00 54.62 186 SER A O 1
ATOM 1525 N N . MET A 1 187 ? 11.866 -17.319 21.408 1.00 51.62 187 MET A N 1
ATOM 1526 C CA . MET A 1 187 ? 11.885 -18.536 20.570 1.00 51.62 187 MET A CA 1
ATOM 1527 C C . MET A 1 187 ? 13.218 -19.297 20.642 1.00 51.62 187 MET A C 1
ATOM 1529 O O . MET A 1 187 ? 13.228 -20.515 20.502 1.00 51.62 187 MET A O 1
ATOM 1533 N N . ASN A 1 188 ? 14.325 -18.615 20.951 1.00 48.81 188 ASN A N 1
ATOM 1534 C CA . ASN A 1 188 ? 15.626 -19.252 21.192 1.00 48.81 188 ASN A CA 1
ATOM 1535 C C . ASN A 1 188 ? 15.740 -19.925 22.577 1.00 48.81 188 ASN A C 1
ATOM 1537 O O . ASN A 1 188 ? 16.790 -20.480 22.897 1.00 48.81 188 ASN A O 1
ATOM 1541 N N . MET A 1 189 ? 14.697 -19.860 23.415 1.00 46.22 189 MET A N 1
ATOM 1542 C CA . MET A 1 189 ? 14.676 -20.423 24.773 1.00 46.22 189 MET A CA 1
ATOM 1543 C C . MET A 1 189 ? 13.630 -21.524 24.980 1.00 46.22 189 MET A C 1
ATOM 1545 O O . MET A 1 189 ? 13.563 -22.097 26.069 1.00 46.22 189 MET A O 1
ATOM 1549 N N . LEU A 1 190 ? 12.818 -21.843 23.970 1.00 38.19 190 LEU A N 1
ATOM 1550 C CA . LEU A 1 190 ? 11.884 -22.962 24.065 1.00 38.19 190 LEU A CA 1
ATOM 1551 C C . LEU A 1 190 ? 12.641 -24.276 23.801 1.00 38.19 190 LEU A C 1
ATOM 1553 O O . LEU A 1 190 ? 13.348 -24.369 22.797 1.00 38.19 190 LEU A O 1
ATOM 1557 N N . PRO A 1 191 ? 12.539 -25.286 24.687 1.00 42.75 191 PRO A N 1
ATOM 1558 C CA . PRO A 1 191 ? 13.135 -26.588 24.424 1.00 42.75 191 PRO A CA 1
ATOM 1559 C C . PRO A 1 191 ? 12.447 -27.209 23.202 1.00 42.75 191 PRO A C 1
ATOM 1561 O O . PRO A 1 191 ? 11.216 -27.242 23.142 1.00 42.75 191 PRO A O 1
ATOM 1564 N N . GLY A 1 192 ? 13.259 -27.639 22.231 1.00 38.59 192 GLY A N 1
ATOM 1565 C CA . GLY A 1 192 ? 12.808 -28.368 21.042 1.00 38.59 192 GLY A CA 1
ATOM 1566 C C . GLY A 1 192 ? 12.278 -29.761 21.349 1.00 38.59 192 GLY A C 1
ATOM 1567 O O . GLY A 1 192 ? 12.631 -30.316 22.416 1.00 38.59 192 GLY A O 1
#